Protein AF-A0A383D7J8-F1 (afdb_monomer_lite)

Organism: NCBI:txid408172

InterPro domains:
  IPR013783 Immunoglobulin-like fold [G3DSA:2.60.40.10] (113-206)

Radius of gyration: 22.45 Å; chains: 1; bounding box: 59×32×59 Å

Secondary structure (DSSP, 8-state):
-EES-EE----TT-SS---GGGGT----TTT-PPPPEES-EE--S-TTSHHHHHHHHSTT-B-S---EEEGGGTEEEEPTT-TTTT-S--SGGGB-TTSSBPPSSTT-S-SEEES-SEEEEEEE-SS-EEEEEEEEE-SSS-EEE-EEEESSSSEEE---S-EEE-TT-EEEEEEEE--SSSEEEEEEEEEE-SSS-TT-EEEEEEEE-SS-EEEEEE-S---SS--EEEEEEEE--

pLDDT: mean 85.45, std 14.88, range [41.91, 98.62]

Sequence (237 aa):
VIKNTIIWNNMAESPWNVPLESLEILYYPHEQDPPSISYSDIQINDTEGVAYEIIQQGVGNKNDNPLFNEPEIGDFTLQNGSPCINTGDPNPWYSDMDGSTSDMGVTGGLFITPNFISYDFGEIGDIESTADFTLSNSRLTPITIESVSFSGNTFSTATSFPIVINPLQTSVIRIGCIPENIGSTEGNMVLNSPDLPEGISVLLSVTGSDGNMLSGELSGTLYSATYRITGDINVDG

Foldseek 3Di:
DAFLAEADPPPPDDPPDCAVVVVVQDPDVPDDDRDAHELYAHADPPCVDPVVVNQVVHYLYHPDPQCFDCVVVPRRDGDPPGPQQLRGDLAQQWQAQVQGHFGRHDRTGLQKDKPAQEDEQEEAEQAKAKDKIKIFHQDQAKWWFADKDKDDDQKDWPDDDTDIHGHGGMDITMIIGGDPDAAKDKMWIATDTPRGHHRNIGIYMYGYDYDAEDTHEHDDDDDPDDYHYRYDYDYDD

Structure (mmCIF, N/CA/C/O backbone):
data_AF-A0A383D7J8-F1
#
_entry.id   AF-A0A383D7J8-F1
#
loop_
_atom_site.group_PDB
_atom_site.id
_atom_site.type_symbol
_atom_site.label_atom_id
_atom_site.label_alt_id
_atom_site.label_comp_id
_atom_site.label_asym_id
_atom_site.label_entity_id
_atom_site.label_seq_id
_atom_site.pdbx_PDB_ins_code
_atom_site.Cartn_x
_atom_site.Cartn_y
_atom_site.Cartn_z
_atom_site.occupancy
_atom_site.B_iso_or_equiv
_atom_site.auth_seq_id
_atom_site.auth_comp_id
_atom_site.auth_asym_id
_atom_site.auth_atom_id
_atom_site.pdbx_PDB_model_num
ATOM 1 N N . VAL A 1 1 ? -9.593 8.909 -1.695 1.00 79.12 1 VAL A N 1
ATOM 2 C CA . VAL A 1 1 ? -9.849 7.492 -1.350 1.00 79.12 1 VAL A CA 1
ATOM 3 C C . VAL A 1 1 ? -10.039 7.421 0.152 1.00 79.12 1 VAL A C 1
ATOM 5 O O . VAL A 1 1 ? -9.194 7.959 0.855 1.00 79.12 1 VAL A O 1
ATOM 8 N N . ILE A 1 2 ? -11.136 6.832 0.625 1.00 85.50 2 ILE A N 1
ATOM 9 C CA . ILE A 1 2 ? -11.361 6.518 2.045 1.00 85.50 2 ILE A CA 1
ATOM 10 C C . ILE A 1 2 ? -11.217 5.003 2.184 1.00 85.50 2 ILE A C 1
ATOM 12 O O . ILE A 1 2 ? -11.791 4.251 1.394 1.00 85.50 2 ILE A O 1
ATOM 16 N N . LYS A 1 3 ? -10.396 4.546 3.129 1.00 89.56 3 LYS A N 1
ATOM 17 C CA . LYS A 1 3 ? -10.093 3.123 3.286 1.00 89.56 3 LYS A CA 1
ATOM 18 C C . LYS A 1 3 ? -9.755 2.792 4.726 1.00 89.56 3 LYS A C 1
ATOM 20 O O . LYS A 1 3 ? -9.105 3.605 5.378 1.00 89.56 3 LYS A O 1
ATOM 25 N N . ASN A 1 4 ? -10.171 1.620 5.203 1.00 92.00 4 ASN A N 1
ATOM 26 C CA . ASN A 1 4 ? -9.892 1.156 6.565 1.00 92.00 4 ASN A CA 1
ATOM 27 C C . ASN A 1 4 ? -10.248 2.195 7.639 1.00 92.00 4 ASN A C 1
ATOM 29 O O . ASN A 1 4 ? -9.516 2.394 8.603 1.00 92.00 4 ASN A O 1
ATOM 33 N N . THR A 1 5 ? -11.335 2.936 7.425 1.00 90.94 5 THR A N 1
ATOM 34 C CA . THR A 1 5 ? -11.701 4.101 8.237 1.00 90.94 5 THR A CA 1
ATOM 35 C C . THR A 1 5 ? -13.002 3.828 8.978 1.00 90.94 5 THR A C 1
ATOM 37 O O . THR A 1 5 ? -13.921 3.251 8.405 1.00 90.94 5 THR A O 1
ATOM 40 N N . ILE A 1 6 ? -13.098 4.291 10.226 1.00 91.31 6 ILE A N 1
ATOM 41 C CA . ILE A 1 6 ? -14.365 4.362 10.957 1.00 91.31 6 ILE A CA 1
ATOM 42 C C . ILE A 1 6 ? -14.804 5.825 11.008 1.00 91.31 6 ILE A C 1
ATOM 44 O O . ILE A 1 6 ? -14.075 6.677 11.518 1.00 91.31 6 ILE A O 1
ATOM 48 N N . ILE A 1 7 ? -15.992 6.113 10.483 1.00 87.75 7 ILE A N 1
ATOM 49 C CA . ILE A 1 7 ? -16.643 7.420 10.573 1.00 87.75 7 ILE A CA 1
ATOM 50 C C . ILE A 1 7 ? -17.959 7.217 11.313 1.00 87.75 7 ILE A C 1
ATOM 52 O O . ILE A 1 7 ? -18.963 6.811 10.730 1.00 87.75 7 ILE A O 1
ATOM 56 N N . TRP A 1 8 ? -17.950 7.499 12.612 1.00 83.94 8 TRP A N 1
ATOM 57 C CA . TRP A 1 8 ? -19.087 7.233 13.484 1.00 83.94 8 TRP A CA 1
ATOM 58 C C . TRP A 1 8 ? -19.350 8.417 14.408 1.00 83.94 8 TRP A C 1
ATOM 60 O O . TRP A 1 8 ? -18.425 8.933 15.031 1.00 83.94 8 TRP A O 1
ATOM 70 N N . ASN A 1 9 ? -20.608 8.848 14.529 1.00 71.38 9 ASN A N 1
ATOM 71 C CA . ASN A 1 9 ? -20.962 9.970 15.403 1.00 71.38 9 ASN A CA 1
ATOM 72 C C . ASN A 1 9 ? -21.132 9.548 16.868 1.00 71.38 9 ASN A C 1
ATOM 74 O O . ASN A 1 9 ? -21.313 10.392 17.735 1.00 71.38 9 ASN A O 1
ATOM 78 N N . ASN A 1 10 ? -21.144 8.245 17.162 1.00 59.00 10 ASN A N 1
ATOM 79 C CA . ASN A 1 10 ? -21.327 7.693 18.510 1.00 59.00 10 ASN A CA 1
ATOM 80 C C . ASN A 1 10 ? -22.531 8.268 19.302 1.00 59.00 10 ASN A C 1
ATOM 82 O O . ASN A 1 10 ? -22.639 8.129 20.518 1.00 59.00 10 ASN A O 1
ATOM 86 N N . MET A 1 11 ? -23.474 8.914 18.619 1.00 55.47 11 MET A N 1
ATOM 87 C CA . MET A 1 11 ? -24.662 9.468 19.237 1.00 55.47 11 MET A CA 1
ATOM 88 C C . MET A 1 11 ? -25.783 8.463 19.039 1.00 55.47 11 MET A C 1
ATOM 90 O O . MET A 1 11 ? -26.364 8.381 17.960 1.00 55.47 11 MET A O 1
ATOM 94 N N . ALA A 1 12 ? -26.056 7.688 20.090 1.00 44.06 12 ALA A N 1
ATOM 95 C CA . ALA A 1 12 ? -27.090 6.658 20.085 1.00 44.06 12 ALA A CA 1
ATOM 96 C C . ALA A 1 12 ? -28.479 7.213 19.707 1.00 44.06 12 ALA A C 1
ATOM 98 O O . ALA A 1 12 ? -29.263 6.485 19.114 1.00 44.06 12 ALA A O 1
ATOM 99 N N . GLU A 1 13 ? -28.763 8.493 19.999 1.00 47.31 13 GLU A N 1
ATOM 100 C CA . GLU A 1 13 ? -30.050 9.155 19.715 1.00 47.31 13 GLU A CA 1
ATOM 101 C C . GLU A 1 13 ? -29.935 10.695 19.591 1.00 47.31 13 GLU A C 1
ATOM 103 O O . GLU A 1 13 ? -30.785 11.434 20.093 1.00 47.31 13 GLU A O 1
ATOM 108 N N . SER A 1 14 ? -28.879 11.244 18.977 1.00 41.94 14 SER A N 1
ATOM 109 C CA . SER A 1 14 ? -28.860 12.705 18.779 1.00 41.94 14 SER A CA 1
ATOM 110 C C . SER A 1 14 ? -29.766 13.110 17.612 1.00 41.94 14 SER A C 1
ATOM 112 O O . SER A 1 14 ? -29.546 12.639 16.498 1.00 41.94 14 SER A O 1
ATOM 114 N N . PRO A 1 15 ? -30.722 14.044 17.806 1.00 44.19 15 PRO A N 1
ATOM 115 C CA . PRO A 1 15 ? -31.476 14.643 16.700 1.00 44.19 15 PRO A CA 1
ATOM 116 C C . PRO A 1 15 ? -30.575 15.476 15.775 1.00 44.19 15 PRO A C 1
ATOM 118 O O . PRO A 1 15 ? -30.960 15.810 14.657 1.00 44.19 15 PRO A O 1
ATOM 121 N N . TRP A 1 16 ? -29.362 15.793 16.233 1.00 43.94 16 TRP A N 1
ATOM 122 C CA . TRP A 1 16 ? -28.276 16.309 15.420 1.00 43.94 16 TRP A CA 1
ATOM 123 C C . TRP A 1 16 ? -27.431 15.116 14.994 1.00 43.94 16 TRP A C 1
ATOM 125 O O . TRP A 1 16 ? -26.419 14.793 15.622 1.00 43.94 16 TRP A O 1
ATOM 135 N N . ASN A 1 17 ? -27.919 14.428 13.962 1.00 46.19 17 ASN A N 1
ATOM 136 C CA . ASN A 1 17 ? -27.153 13.482 13.157 1.00 46.19 17 ASN A CA 1
ATOM 137 C C . ASN A 1 17 ? -25.765 14.071 12.844 1.00 46.19 17 ASN A C 1
ATOM 139 O O . ASN A 1 17 ? -25.598 15.284 12.878 1.00 46.19 17 ASN A O 1
ATOM 143 N N . VAL A 1 18 ? -24.792 13.245 12.460 1.00 47.81 18 VAL A N 1
ATOM 144 C CA . VAL A 1 18 ? -23.828 13.701 11.448 1.00 47.81 18 VAL A CA 1
ATOM 145 C C . VAL A 1 18 ? -24.669 13.667 10.182 1.00 47.81 18 VAL A C 1
ATOM 147 O O . VAL A 1 18 ? -24.925 12.574 9.670 1.00 47.81 18 VAL A O 1
ATOM 150 N N . PRO A 1 19 ? -25.264 14.787 9.722 1.00 46.88 19 PRO A N 1
ATOM 151 C CA . PRO A 1 19 ? -25.871 14.765 8.410 1.00 46.88 19 PRO A CA 1
ATOM 152 C C . PRO A 1 19 ? -24.703 14.486 7.466 1.00 46.88 19 PRO A C 1
ATOM 154 O O . PRO A 1 19 ? -23.579 14.919 7.722 1.00 46.88 19 PRO A O 1
ATOM 157 N N . LEU A 1 20 ? -24.924 13.774 6.375 1.00 43.22 20 LEU A N 1
ATOM 158 C CA . LEU A 1 20 ? -23.866 13.554 5.389 1.00 43.22 20 LEU A CA 1
ATOM 159 C C . LEU A 1 20 ? -23.244 14.882 4.885 1.00 43.22 20 LEU A C 1
ATOM 161 O O . LEU A 1 20 ? -22.081 14.926 4.495 1.00 43.22 20 LEU A O 1
ATOM 165 N N . GLU A 1 21 ? -23.990 15.985 5.024 1.00 41.91 21 GLU A N 1
ATOM 166 C CA . GLU A 1 21 ? -23.559 17.381 4.863 1.00 41.91 21 GLU A CA 1
ATOM 167 C C . GLU A 1 21 ? -22.406 17.798 5.803 1.00 41.91 21 GLU A C 1
ATOM 169 O O . GLU A 1 21 ? -21.582 18.619 5.424 1.00 41.91 21 GLU A O 1
ATOM 174 N N . SER A 1 22 ? -22.301 17.221 7.005 1.00 43.88 22 SER A N 1
ATOM 175 C CA . SER A 1 22 ? -21.208 17.469 7.967 1.00 43.88 22 SER A CA 1
ATOM 176 C C . SER A 1 22 ? -19.932 16.670 7.691 1.00 43.88 22 SER A C 1
ATOM 178 O O . SER A 1 22 ? -18.876 17.027 8.206 1.00 43.88 22 SER A O 1
ATOM 180 N N . LEU A 1 23 ? -20.011 15.631 6.853 1.00 48.59 23 LEU A N 1
ATOM 181 C CA . LEU A 1 23 ? -18.834 15.000 6.248 1.00 48.59 23 LEU A CA 1
ATOM 182 C C . LEU A 1 23 ? -18.411 15.704 4.951 1.00 48.59 23 LEU A C 1
ATOM 184 O O . LEU A 1 23 ? -17.433 15.287 4.339 1.00 48.59 23 LEU A O 1
ATOM 188 N N . GLU A 1 24 ? -19.161 16.726 4.512 1.00 48.41 24 GLU A N 1
ATOM 189 C CA . GLU A 1 24 ? -19.003 17.405 3.219 1.00 48.41 24 GLU A CA 1
ATOM 190 C C . GLU A 1 24 ? -18.871 16.439 2.023 1.00 48.41 24 GLU A C 1
ATOM 192 O O . GLU A 1 24 ? -18.364 16.820 0.967 1.00 48.41 24 GLU A O 1
ATOM 197 N N . ILE A 1 25 ? -19.369 15.196 2.130 1.00 51.28 25 ILE A N 1
ATOM 198 C CA . ILE A 1 25 ? -19.448 14.270 0.990 1.00 51.28 25 ILE A CA 1
ATOM 199 C C . ILE A 1 25 ? -20.663 14.687 0.155 1.00 51.28 25 ILE A C 1
ATOM 201 O O . ILE A 1 25 ? -21.709 14.043 0.117 1.00 51.28 25 ILE A O 1
ATOM 205 N N . LEU A 1 26 ? -20.532 15.846 -0.481 1.00 50.22 26 LEU A N 1
ATOM 206 C CA . LEU A 1 26 ? -21.474 16.381 -1.442 1.00 50.22 26 LEU A CA 1
ATOM 207 C C . LEU A 1 26 ? -21.176 15.724 -2.788 1.00 50.22 26 LEU A C 1
ATOM 209 O O . LEU A 1 26 ? -20.319 16.181 -3.544 1.00 50.22 26 LEU A O 1
ATOM 213 N N . TYR A 1 27 ? -21.878 14.633 -3.091 1.00 50.78 27 TYR A N 1
ATOM 214 C CA . TYR A 1 27 ? -21.869 14.100 -4.447 1.00 50.78 27 TYR A CA 1
ATOM 215 C C . TYR A 1 27 ? -22.732 15.000 -5.336 1.00 50.78 27 TYR A C 1
ATOM 217 O O . TYR A 1 27 ? -23.962 14.935 -5.311 1.00 50.78 27 TYR A O 1
ATOM 225 N N . TYR A 1 28 ? -22.082 15.868 -6.111 1.00 55.19 28 TYR A N 1
ATOM 226 C CA . TYR A 1 28 ? -22.731 16.590 -7.197 1.00 55.19 28 TYR A CA 1
ATOM 227 C C . TYR A 1 28 ? -22.650 15.719 -8.458 1.00 55.19 28 TYR A C 1
ATOM 229 O O . TYR A 1 28 ? -21.558 15.557 -8.996 1.00 55.19 28 TYR A O 1
ATOM 237 N N . PRO A 1 29 ? -23.772 15.188 -8.979 1.00 52.31 29 PRO A N 1
ATOM 238 C CA . PRO A 1 29 ? -23.784 14.256 -10.115 1.00 52.31 29 PRO A CA 1
ATOM 239 C C . PRO A 1 29 ? -23.345 14.879 -11.456 1.00 52.31 29 PRO A C 1
ATOM 241 O O . PRO A 1 29 ? -23.468 14.252 -12.506 1.00 52.31 29 PRO A O 1
ATOM 244 N N . HIS A 1 30 ? -22.840 16.116 -11.451 1.00 51.78 30 HIS A N 1
ATOM 245 C CA . HIS A 1 30 ? -22.264 16.754 -12.625 1.00 51.78 30 HIS A CA 1
ATOM 246 C C . HIS A 1 30 ? -20.764 16.408 -12.711 1.00 51.78 30 HIS A C 1
ATOM 248 O O . HIS A 1 30 ? -19.918 17.085 -12.139 1.00 51.78 30 HIS A O 1
ATOM 254 N N . GLU A 1 31 ? -20.466 15.337 -13.451 1.00 53.22 31 GLU A N 1
ATOM 255 C CA . GLU A 1 31 ? -19.153 14.994 -14.039 1.00 53.22 31 GLU A CA 1
ATOM 256 C C . GLU A 1 31 ? -17.997 14.558 -13.113 1.00 53.22 31 GLU A C 1
ATOM 258 O O . GLU A 1 31 ? -16.878 14.409 -13.603 1.00 53.22 31 GLU A O 1
ATOM 263 N N . GLN A 1 32 ? -18.218 14.280 -11.823 1.00 60.44 32 GLN A N 1
ATOM 264 C CA . GLN A 1 32 ? -17.189 13.643 -10.984 1.00 60.44 32 GLN A CA 1
ATOM 265 C C . GLN A 1 32 ? -17.536 12.195 -10.637 1.00 60.44 32 GLN A C 1
ATOM 267 O O . GLN A 1 32 ? -18.663 11.892 -10.235 1.00 60.44 32 GLN A O 1
ATOM 272 N N . ASP A 1 33 ? -16.548 11.307 -10.774 1.00 68.12 33 ASP A N 1
ATOM 273 C CA . ASP A 1 33 ? -16.621 9.964 -10.206 1.00 68.12 33 ASP A CA 1
ATOM 274 C C . ASP A 1 33 ? -16.766 10.078 -8.679 1.00 68.12 33 ASP A C 1
ATOM 276 O O . ASP A 1 33 ? -16.092 10.909 -8.055 1.00 68.12 33 ASP A O 1
ATOM 280 N N . PRO A 1 34 ? -17.649 9.283 -8.051 1.00 67.56 34 PRO A N 1
ATOM 281 C CA . PRO A 1 34 ? -17.790 9.296 -6.603 1.00 67.56 34 PRO A CA 1
ATOM 282 C C . PRO A 1 34 ? -16.459 8.928 -5.924 1.00 67.56 34 PRO A C 1
ATOM 284 O O . PRO A 1 34 ? -15.634 8.213 -6.503 1.00 67.56 34 PRO A O 1
ATOM 287 N N . PRO A 1 35 ? -16.221 9.381 -4.678 1.00 73.06 35 PRO A N 1
ATOM 288 C CA . PRO A 1 35 ? -15.031 8.973 -3.946 1.00 73.06 35 PRO A CA 1
ATOM 289 C C . PRO A 1 35 ? -14.994 7.446 -3.807 1.00 73.06 35 PRO A C 1
ATOM 291 O O . PRO A 1 35 ? -15.976 6.827 -3.407 1.00 73.06 35 PRO A O 1
ATOM 294 N N . SER A 1 36 ? -13.839 6.834 -4.085 1.00 83.50 36 SER A N 1
ATOM 295 C CA . SER A 1 36 ? -13.626 5.415 -3.780 1.00 83.50 36 SER A CA 1
ATOM 296 C C . SER A 1 36 ? -13.558 5.223 -2.265 1.00 83.50 36 SER A C 1
ATOM 298 O O . SER A 1 36 ? -12.637 5.741 -1.619 1.00 83.50 36 SER A O 1
ATOM 300 N N . ILE A 1 37 ? -14.516 4.468 -1.726 1.00 87.50 37 ILE A N 1
ATOM 301 C CA . ILE A 1 37 ? -14.626 4.090 -0.315 1.00 87.50 37 ILE A CA 1
ATOM 302 C C . ILE A 1 37 ? -14.606 2.563 -0.243 1.00 87.50 37 ILE A C 1
ATOM 304 O O . ILE A 1 37 ? -15.395 1.912 -0.922 1.00 87.50 37 ILE A O 1
ATOM 308 N N . SER A 1 38 ? -13.727 1.974 0.559 1.00 92.50 38 SER A N 1
ATOM 309 C CA . SER A 1 38 ? -13.648 0.512 0.715 1.00 92.50 38 SER A CA 1
ATOM 310 C C . SER A 1 38 ? -13.203 0.132 2.117 1.00 92.50 38 SER A C 1
ATOM 312 O O . SER A 1 38 ? -12.423 0.868 2.722 1.00 92.50 38 SER A O 1
ATOM 314 N N . TYR A 1 39 ? -13.635 -1.026 2.607 1.00 94.38 39 TYR A N 1
ATOM 315 C CA . TYR A 1 39 ? -13.269 -1.556 3.918 1.00 94.38 39 TYR A CA 1
ATOM 316 C C . TYR A 1 39 ? -13.392 -0.501 5.022 1.00 94.38 39 TYR A C 1
ATOM 318 O O . TYR A 1 39 ? -12.470 -0.308 5.800 1.00 94.38 39 TYR A O 1
ATOM 326 N N . SER A 1 40 ? -14.480 0.264 5.025 1.00 92.44 40 SER A N 1
ATOM 327 C CA . SER A 1 40 ? -14.715 1.343 5.984 1.00 92.44 40 SER A CA 1
ATOM 328 C C . SER A 1 40 ? -16.085 1.185 6.630 1.00 92.44 40 SER A C 1
ATOM 330 O O . SER A 1 40 ? -17.029 0.745 5.977 1.00 92.44 40 SER A O 1
ATOM 332 N N . ASP A 1 41 ? -16.200 1.562 7.896 1.00 91.25 41 ASP A N 1
ATOM 333 C CA . ASP A 1 41 ? -17.460 1.550 8.631 1.00 91.25 41 ASP A CA 1
ATOM 334 C C . ASP A 1 41 ? -17.941 2.985 8.822 1.00 91.25 41 ASP A C 1
ATOM 336 O O . ASP A 1 41 ? -17.300 3.795 9.497 1.00 91.25 41 ASP A O 1
ATOM 340 N N . ILE A 1 42 ? -19.019 3.338 8.128 1.00 87.31 42 ILE A N 1
ATOM 341 C CA . ILE A 1 42 ? -19.491 4.716 8.028 1.00 87.31 42 ILE A CA 1
ATOM 342 C C . ILE A 1 42 ? -20.952 4.758 8.443 1.00 87.31 42 ILE A C 1
ATOM 344 O O 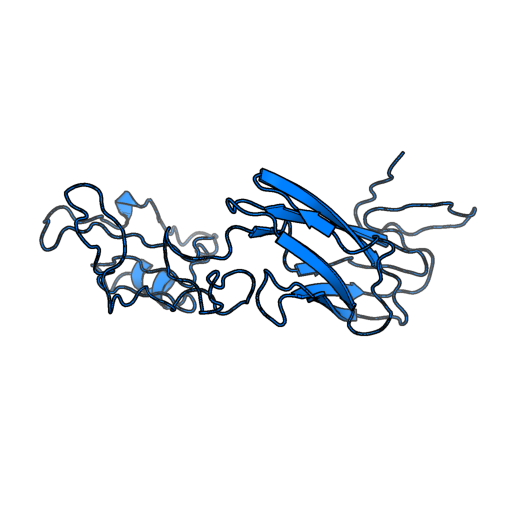. ILE A 1 42 ? -21.805 4.133 7.812 1.00 87.31 42 ILE A O 1
ATOM 348 N N . GLN A 1 43 ? -21.240 5.552 9.476 1.00 83.06 43 GLN A N 1
ATOM 349 C CA . GLN A 1 43 ? -22.598 5.749 9.957 1.00 83.06 43 GLN A CA 1
ATOM 350 C C . GLN A 1 43 ? -23.441 6.477 8.911 1.00 83.06 43 GLN A C 1
ATOM 352 O O . GLN A 1 43 ? -23.161 7.627 8.563 1.00 83.06 43 GLN A O 1
ATOM 357 N N . ILE A 1 44 ? -24.521 5.840 8.461 1.00 75.94 44 ILE A N 1
ATOM 358 C CA . ILE A 1 44 ? -25.496 6.444 7.548 1.00 75.94 44 ILE A CA 1
ATOM 359 C C . ILE A 1 44 ? -26.904 6.176 8.068 1.00 75.94 44 ILE A C 1
ATOM 361 O O . ILE A 1 44 ? -27.340 5.031 8.162 1.00 75.94 44 ILE A O 1
ATOM 365 N N . ASN A 1 45 ? -27.631 7.249 8.373 1.00 71.19 45 ASN A N 1
ATOM 366 C CA . ASN A 1 45 ? -29.002 7.153 8.880 1.00 71.19 45 ASN A CA 1
ATOM 367 C C . ASN A 1 45 ? -30.050 7.165 7.755 1.00 71.19 45 ASN A C 1
ATOM 369 O O . ASN A 1 45 ? -31.129 6.606 7.924 1.00 71.19 45 ASN A O 1
ATOM 373 N N . ASP A 1 46 ? -29.740 7.793 6.616 1.00 73.44 46 ASP A N 1
ATOM 374 C CA . ASP A 1 46 ? -30.595 7.778 5.426 1.00 73.44 46 ASP A CA 1
ATOM 375 C C . ASP A 1 46 ? -30.202 6.619 4.503 1.00 73.44 46 ASP A C 1
ATOM 377 O O . ASP A 1 46 ? -29.359 6.757 3.617 1.00 73.44 46 ASP A O 1
ATOM 381 N N . THR A 1 47 ? -30.804 5.457 4.742 1.00 71.06 47 THR A N 1
ATOM 382 C CA . THR A 1 47 ? -30.569 4.232 3.965 1.00 71.06 47 THR A CA 1
ATOM 383 C C . THR A 1 47 ? -31.244 4.229 2.591 1.00 71.06 47 THR A C 1
ATOM 385 O O . THR A 1 47 ? -31.062 3.280 1.834 1.00 71.06 47 THR A O 1
ATOM 388 N N . GLU A 1 48 ? -32.043 5.249 2.268 1.00 71.88 48 GLU A N 1
ATOM 389 C CA . GLU A 1 48 ? -32.696 5.403 0.958 1.00 71.88 48 GLU A CA 1
ATOM 390 C C . GLU A 1 48 ? -32.015 6.485 0.097 1.00 71.88 48 GLU A C 1
ATOM 392 O O . GLU A 1 48 ? -32.403 6.712 -1.050 1.00 71.88 48 GLU A O 1
ATOM 397 N N . GLY A 1 49 ? -30.985 7.148 0.635 1.00 69.94 49 GLY A N 1
ATOM 398 C CA . GLY A 1 49 ? -30.243 8.210 -0.032 1.00 69.94 49 GLY A CA 1
ATOM 399 C C . GLY A 1 49 ? -29.098 7.712 -0.922 1.00 69.94 49 GLY A C 1
ATOM 400 O O . GLY A 1 49 ? -28.481 6.675 -0.686 1.00 69.94 49 GLY A O 1
ATOM 401 N N . VAL A 1 50 ? -28.727 8.536 -1.907 1.00 69.44 50 VAL A N 1
ATOM 402 C CA . VAL A 1 50 ? -27.628 8.277 -2.867 1.00 69.44 50 VAL A CA 1
ATOM 403 C C . VAL A 1 50 ? -26.293 7.979 -2.169 1.00 69.44 50 VAL A C 1
ATOM 405 O O . VAL A 1 50 ? -25.480 7.197 -2.650 1.00 69.44 50 VAL A O 1
ATOM 408 N N . ALA A 1 51 ? -26.057 8.578 -1.005 1.00 66.25 51 ALA A N 1
ATOM 409 C CA . ALA A 1 51 ? -24.841 8.358 -0.233 1.00 66.25 51 ALA A CA 1
ATOM 410 C C . ALA A 1 51 ? -24.724 6.942 0.345 1.00 66.25 51 ALA A C 1
ATOM 412 O O . ALA A 1 51 ? -23.629 6.377 0.363 1.00 66.25 51 ALA A O 1
ATOM 413 N N . TYR A 1 52 ? -25.846 6.365 0.784 1.00 70.06 52 TYR A N 1
ATOM 414 C CA . TYR A 1 52 ? -25.896 4.974 1.219 1.00 70.06 52 TYR A CA 1
ATOM 415 C C . TYR A 1 52 ? -25.552 4.045 0.059 1.00 70.06 52 TYR A C 1
ATOM 417 O O . TYR A 1 52 ? -24.746 3.135 0.225 1.00 70.06 52 TYR A O 1
ATOM 425 N N . GLU A 1 53 ? -26.076 4.325 -1.136 1.00 72.56 53 GLU A N 1
ATOM 426 C CA . GLU A 1 53 ? -25.747 3.553 -2.334 1.00 72.56 53 GLU A CA 1
ATOM 427 C C . GLU A 1 53 ? -24.257 3.638 -2.691 1.00 72.56 53 GLU A C 1
ATOM 429 O O . GLU A 1 53 ? -23.652 2.609 -2.976 1.00 72.56 53 GLU A O 1
ATOM 434 N N . ILE A 1 54 ? -23.642 4.825 -2.637 1.00 71.62 54 ILE A N 1
ATOM 435 C CA . ILE A 1 54 ? -22.207 5.000 -2.930 1.00 71.62 54 ILE A CA 1
ATOM 436 C C . ILE A 1 54 ? -21.342 4.198 -1.949 1.00 71.62 54 ILE A C 1
ATOM 438 O O . ILE A 1 54 ? -20.411 3.507 -2.362 1.00 71.62 54 ILE A O 1
ATOM 442 N N . ILE A 1 55 ? -21.647 4.267 -0.651 1.00 73.75 55 ILE A N 1
ATOM 443 C CA . ILE A 1 55 ? -20.861 3.575 0.375 1.00 73.75 55 ILE A CA 1
ATOM 444 C C . ILE A 1 55 ? -21.089 2.063 0.297 1.00 73.75 55 ILE A C 1
ATOM 446 O O . ILE A 1 55 ? -20.119 1.311 0.313 1.00 73.75 55 ILE A O 1
ATOM 450 N N . GLN A 1 56 ? -22.324 1.600 0.114 1.00 73.94 56 GLN A N 1
ATOM 451 C CA . GLN A 1 56 ? -22.619 0.166 0.010 1.00 73.94 56 GLN A CA 1
ATOM 452 C C . GLN A 1 56 ? -22.124 -0.478 -1.288 1.00 73.94 56 GLN A C 1
ATOM 454 O O . GLN A 1 56 ? -21.897 -1.686 -1.325 1.00 73.94 56 GLN A O 1
ATOM 459 N N . GLN A 1 57 ? -21.932 0.298 -2.356 1.00 77.12 57 GLN A N 1
ATOM 460 C CA . GLN A 1 57 ? -21.279 -0.196 -3.571 1.00 77.12 57 GLN A CA 1
ATOM 461 C C . GLN A 1 57 ? -19.775 -0.432 -3.377 1.00 77.12 57 GLN A C 1
ATOM 463 O O . GLN A 1 57 ? -19.170 -1.204 -4.124 1.00 77.12 57 GLN A O 1
ATOM 468 N N . GLY A 1 58 ? -19.162 0.208 -2.379 1.00 83.88 58 GLY A N 1
ATOM 469 C CA . GLY A 1 58 ? -17.762 0.003 -2.043 1.00 83.88 58 GLY A CA 1
ATOM 470 C C . GLY A 1 58 ? -17.507 -1.346 -1.367 1.00 83.88 58 GLY A C 1
ATOM 471 O O . GLY A 1 58 ? -18.231 -1.771 -0.468 1.00 83.88 58 GLY A O 1
ATOM 472 N N . VAL A 1 59 ? -16.443 -2.033 -1.786 1.00 91.12 59 VAL A N 1
ATOM 473 C CA . VAL A 1 59 ? -16.096 -3.366 -1.271 1.00 91.12 59 VAL A CA 1
ATOM 474 C C . VAL A 1 59 ? -15.805 -3.311 0.228 1.00 91.12 59 VAL A C 1
ATOM 476 O O . VAL A 1 59 ? -14.999 -2.500 0.673 1.00 91.12 59 VAL A O 1
ATOM 479 N N . GLY A 1 60 ? -16.428 -4.206 0.998 1.00 92.31 60 GLY A N 1
ATOM 480 C CA . GLY A 1 60 ? -16.125 -4.417 2.418 1.00 92.31 60 GLY A CA 1
ATOM 481 C C . GLY A 1 60 ? -16.628 -3.330 3.372 1.00 92.31 60 GLY A C 1
ATOM 482 O O . GLY A 1 60 ? -16.354 -3.431 4.571 1.00 92.31 60 GLY A O 1
ATOM 483 N N . ASN A 1 61 ? -17.350 -2.322 2.870 1.00 91.81 61 ASN A N 1
ATOM 484 C CA . ASN A 1 61 ? -17.913 -1.261 3.699 1.00 91.81 61 ASN A CA 1
ATOM 485 C C . ASN A 1 61 ? -19.041 -1.765 4.605 1.00 91.81 61 ASN A C 1
ATOM 487 O O . ASN A 1 61 ? -19.698 -2.766 4.311 1.00 91.81 61 ASN A O 1
ATOM 491 N N . LYS A 1 62 ? -19.227 -1.068 5.726 1.00 90.06 62 LYS A N 1
ATOM 492 C CA . LYS A 1 62 ? -20.220 -1.368 6.759 1.00 90.06 62 LYS A CA 1
ATOM 493 C C . LYS A 1 62 ? -20.913 -0.089 7.221 1.00 90.06 62 LYS A C 1
ATOM 495 O O . LYS A 1 62 ? -20.456 1.022 6.950 1.00 90.06 62 LYS A O 1
ATOM 500 N N . ASN A 1 63 ? -22.050 -0.290 7.871 1.00 87.31 63 ASN A N 1
ATOM 501 C CA . ASN A 1 63 ? -22.803 0.729 8.592 1.00 87.31 63 ASN A CA 1
ATOM 502 C C . ASN A 1 63 ? -23.333 0.075 9.875 1.00 87.31 63 ASN A C 1
ATOM 504 O O . ASN A 1 63 ? -24.542 -0.050 10.073 1.00 87.31 63 ASN A O 1
ATOM 508 N N . ASP A 1 64 ? -22.411 -0.441 10.683 1.00 89.12 64 ASP A N 1
ATOM 509 C CA . ASP A 1 64 ? -22.708 -1.170 11.914 1.00 89.12 64 ASP A CA 1
ATOM 510 C C . ASP A 1 64 ? -22.090 -0.425 13.095 1.00 89.12 64 ASP A C 1
ATOM 512 O O . ASP A 1 64 ? -21.095 0.259 12.946 1.00 89.12 64 ASP A O 1
ATOM 516 N N . ASN A 1 65 ? -22.657 -0.528 14.298 1.00 89.44 65 ASN A N 1
ATOM 517 C CA . ASN A 1 65 ? -22.050 0.143 15.449 1.00 89.44 65 ASN A CA 1
ATOM 518 C C . ASN A 1 65 ? -20.628 -0.413 15.704 1.00 89.44 65 ASN A C 1
ATOM 520 O O . ASN A 1 65 ? -20.529 -1.604 16.009 1.00 89.44 65 ASN A O 1
ATOM 524 N N . PRO A 1 66 ? -19.559 0.415 15.686 1.00 92.31 66 PRO A N 1
ATOM 525 C CA . PRO A 1 66 ? -18.187 -0.041 15.897 1.00 92.31 66 PRO A CA 1
ATOM 526 C C . PRO A 1 66 ? -17.932 -0.643 17.279 1.00 92.31 66 PRO A C 1
ATOM 528 O O . PRO A 1 66 ? -16.907 -1.288 17.473 1.00 92.31 66 PRO A O 1
ATOM 531 N N . LEU A 1 67 ? -18.827 -0.432 18.250 1.00 93.62 67 LEU A N 1
ATOM 532 C CA . LEU A 1 67 ? -18.666 -0.869 19.640 1.00 93.62 67 LEU A CA 1
ATOM 533 C C . LEU A 1 67 ? -17.363 -0.333 20.267 1.00 93.62 67 LEU A C 1
ATOM 535 O O . LEU A 1 67 ? -16.498 -1.106 20.667 1.00 93.62 67 LEU A O 1
ATOM 539 N N . PHE A 1 68 ? -17.205 0.991 20.355 1.00 92.19 68 PHE A N 1
ATOM 540 C CA . PHE A 1 68 ? -16.089 1.607 21.093 1.00 92.19 68 PHE A CA 1
ATOM 541 C C . PHE A 1 68 ? -16.223 1.409 22.612 1.00 92.19 68 PHE A C 1
ATOM 543 O O . PHE A 1 68 ? -17.344 1.367 23.115 1.00 92.19 68 PHE A O 1
ATOM 550 N N . ASN A 1 69 ? -15.110 1.303 23.348 1.00 90.06 69 ASN A N 1
ATOM 551 C CA . ASN A 1 69 ? -15.111 1.086 24.806 1.00 90.06 69 ASN A CA 1
ATOM 552 C C . ASN A 1 69 ? -15.749 2.242 25.601 1.00 90.06 69 ASN A C 1
ATOM 554 O O . ASN A 1 69 ? -16.818 2.049 26.176 1.00 90.06 69 ASN A O 1
ATOM 558 N N . GLU A 1 70 ? -15.118 3.421 25.628 1.00 88.25 70 GLU A N 1
ATOM 559 C CA . GLU A 1 70 ? -15.599 4.614 26.358 1.00 88.25 70 GLU A CA 1
ATOM 560 C C . GLU A 1 70 ? -15.406 5.894 25.506 1.00 88.25 70 GLU A C 1
ATOM 562 O O . GLU A 1 70 ? -14.634 6.805 25.841 1.00 88.25 70 GLU A O 1
ATOM 567 N N . PRO A 1 71 ? -16.074 5.979 24.343 1.00 86.69 71 PRO A N 1
ATOM 568 C CA . PRO A 1 71 ? -15.898 7.069 23.377 1.00 86.69 71 PRO A CA 1
ATOM 569 C C . PRO A 1 71 ? -16.250 8.462 23.931 1.00 86.69 71 PRO A C 1
ATOM 571 O O . PRO A 1 71 ? -15.694 9.465 23.487 1.00 86.69 71 PRO A O 1
ATOM 574 N N . GLU A 1 72 ? -17.133 8.557 24.927 1.00 83.56 72 GLU A N 1
ATOM 575 C CA . GLU A 1 72 ? -17.509 9.805 25.601 1.00 83.56 72 GLU A CA 1
ATOM 576 C C . GLU A 1 72 ? -16.374 10.440 26.415 1.00 83.56 72 GLU A C 1
ATOM 578 O O . GLU A 1 72 ? -16.397 11.650 26.657 1.00 83.56 72 GLU A O 1
ATOM 583 N N . ILE A 1 73 ? -15.371 9.650 26.805 1.00 84.69 73 ILE A N 1
ATOM 584 C CA . ILE A 1 73 ? -14.138 10.145 27.430 1.00 84.69 73 ILE A CA 1
ATOM 585 C C . ILE A 1 73 ? -12.924 10.052 26.492 1.00 84.69 73 ILE A C 1
ATOM 587 O O . ILE A 1 73 ? -11.803 10.345 26.910 1.00 84.69 73 ILE A O 1
ATOM 591 N N . GLY A 1 74 ? -13.145 9.700 25.221 1.00 84.62 74 GLY A N 1
ATOM 592 C CA . GLY A 1 74 ? -12.123 9.642 24.178 1.00 84.62 74 GLY A CA 1
ATOM 593 C C . GLY A 1 74 ? -11.436 8.286 24.001 1.00 84.62 74 GLY A C 1
ATOM 594 O O . GLY A 1 74 ? -10.440 8.224 23.279 1.00 84.62 74 GLY A O 1
ATOM 595 N N . ASP A 1 75 ? -11.936 7.211 24.620 1.00 88.88 75 ASP A N 1
ATOM 596 C CA . ASP A 1 75 ? -11.456 5.854 24.347 1.00 88.88 75 ASP A CA 1
ATOM 597 C C . ASP A 1 75 ? -12.196 5.250 23.144 1.00 88.88 75 ASP A C 1
ATOM 599 O O . ASP A 1 75 ? -13.280 4.675 23.260 1.00 88.88 75 ASP A O 1
ATOM 603 N N . PHE A 1 76 ? -11.578 5.391 21.971 1.00 90.00 76 PHE A N 1
ATOM 604 C CA . PHE A 1 76 ? -12.061 4.846 20.699 1.00 90.00 76 PHE A CA 1
ATOM 605 C C . PHE A 1 76 ? -11.446 3.480 20.359 1.00 90.00 76 PHE A C 1
ATOM 607 O O . PHE A 1 76 ? -11.392 3.097 19.190 1.00 90.00 76 PHE A O 1
ATOM 614 N N . THR A 1 77 ? -10.947 2.738 21.351 1.00 91.94 77 THR A N 1
ATOM 615 C CA . THR A 1 77 ? -10.556 1.339 21.134 1.00 91.94 77 THR A CA 1
ATO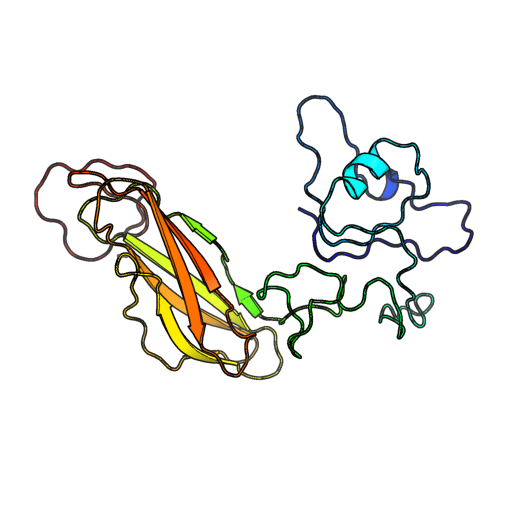M 616 C C . THR A 1 77 ? -11.793 0.454 20.950 1.00 91.94 77 THR A C 1
ATOM 618 O O . THR A 1 77 ? -12.863 0.732 21.498 1.00 91.94 77 THR A O 1
ATOM 621 N N . LEU A 1 78 ? -11.661 -0.604 20.146 1.00 93.62 78 LEU A N 1
ATOM 622 C CA . LEU A 1 78 ? -12.763 -1.513 19.821 1.00 93.62 78 LEU A CA 1
ATOM 623 C C . LEU A 1 78 ? -13.019 -2.510 20.963 1.00 93.62 78 LEU A C 1
ATOM 625 O O . LEU A 1 78 ? -12.090 -3.102 21.518 1.00 93.62 78 LEU A O 1
ATOM 629 N N . GLN A 1 79 ? -14.291 -2.731 21.295 1.00 94.31 79 GLN A N 1
ATOM 630 C CA . GLN A 1 79 ? -14.721 -3.805 22.190 1.00 94.31 79 GLN A CA 1
ATOM 631 C C . GLN A 1 79 ? -14.570 -5.173 21.515 1.00 94.31 79 GLN A C 1
ATOM 633 O O . GLN A 1 79 ? -14.709 -5.318 20.298 1.00 94.31 79 GLN A O 1
ATOM 638 N N . ASN A 1 80 ? -14.388 -6.218 22.326 1.00 93.69 80 ASN A N 1
ATOM 639 C CA . ASN A 1 80 ? -14.431 -7.592 21.833 1.00 93.69 80 ASN A CA 1
ATOM 640 C C . ASN A 1 80 ? -15.789 -7.894 21.171 1.00 93.69 80 ASN A C 1
ATOM 642 O O . ASN A 1 80 ? -16.836 -7.729 21.796 1.00 93.69 80 ASN A O 1
ATOM 646 N N . GLY A 1 81 ? -15.762 -8.382 19.930 1.00 93.50 81 GLY A N 1
ATOM 647 C CA . GLY A 1 81 ? -16.964 -8.635 19.129 1.00 93.50 81 GLY A CA 1
ATOM 648 C C . GLY A 1 81 ? -17.433 -7.449 18.282 1.00 93.50 81 GLY A C 1
ATOM 649 O O . GLY A 1 81 ? -18.489 -7.547 17.661 1.00 93.50 81 GLY A O 1
ATOM 650 N N . SER A 1 82 ? -16.664 -6.357 18.234 1.00 95.81 82 SER A N 1
ATOM 651 C CA . SER A 1 82 ? -16.874 -5.275 17.271 1.00 95.81 82 SER A CA 1
ATOM 652 C C . SER A 1 82 ? -16.944 -5.804 15.826 1.00 95.81 82 SER A C 1
ATOM 654 O O . SER A 1 82 ? -16.120 -6.643 15.449 1.00 95.81 82 SER A O 1
ATOM 656 N N . PRO A 1 83 ? -17.872 -5.297 14.988 1.00 95.31 83 PRO A N 1
ATOM 657 C CA . PRO A 1 83 ? -17.929 -5.633 13.561 1.00 95.31 83 PRO A CA 1
ATOM 658 C C . PRO A 1 83 ? -16.714 -5.107 12.773 1.00 95.31 83 PRO A C 1
ATOM 660 O O . PRO A 1 83 ? -16.465 -5.544 11.646 1.00 95.31 83 PRO A O 1
ATOM 663 N N . CYS A 1 84 ? -15.951 -4.188 13.367 1.00 95.44 84 CYS A N 1
ATOM 664 C CA . CYS A 1 84 ? -14.757 -3.583 12.787 1.00 95.44 84 CYS A CA 1
ATOM 665 C C . CYS A 1 84 ? -13.483 -4.389 13.046 1.00 95.44 84 CYS A C 1
ATOM 667 O O . CYS A 1 84 ? -12.457 -4.068 12.453 1.00 95.44 84 CYS A O 1
ATOM 669 N N . ILE A 1 85 ? -13.540 -5.426 13.890 1.00 95.56 85 ILE A N 1
ATOM 670 C CA . ILE A 1 85 ? -12.384 -6.279 14.174 1.00 95.56 85 ILE A CA 1
ATOM 671 C C . ILE A 1 85 ? -12.166 -7.277 13.037 1.00 95.56 85 ILE A C 1
ATOM 673 O O . ILE A 1 85 ? -13.087 -8.012 12.680 1.00 95.56 85 ILE A O 1
ATOM 677 N N . ASN A 1 86 ? -10.944 -7.359 12.512 1.00 95.06 86 ASN A N 1
ATOM 678 C CA . ASN A 1 86 ? -10.549 -8.280 11.445 1.00 95.06 86 ASN A CA 1
ATOM 679 C C . ASN A 1 86 ? -11.411 -8.214 10.171 1.00 95.06 86 ASN A C 1
ATOM 681 O O . ASN A 1 86 ? -11.659 -9.237 9.525 1.00 95.06 86 ASN A O 1
ATOM 685 N N . THR A 1 87 ? -11.916 -7.032 9.806 1.00 94.94 87 THR A N 1
ATOM 686 C CA . THR A 1 87 ? -12.771 -6.870 8.614 1.00 94.94 87 THR A CA 1
ATOM 687 C C . THR A 1 87 ? -12.316 -5.789 7.632 1.00 94.94 87 THR A C 1
ATOM 689 O O . THR A 1 87 ? -13.082 -5.427 6.730 1.00 94.94 87 THR A O 1
ATOM 692 N N . GLY A 1 88 ? -11.085 -5.299 7.789 1.00 93.88 88 GLY A N 1
ATOM 693 C CA . GLY A 1 88 ? -10.398 -4.395 6.873 1.00 93.88 88 GLY A CA 1
ATOM 694 C C . GLY A 1 88 ? -10.034 -5.033 5.527 1.00 93.88 88 GLY A C 1
ATOM 695 O O . GLY A 1 88 ? -10.564 -6.073 5.132 1.00 93.88 88 GLY A O 1
ATOM 696 N N . ASP A 1 89 ? -9.131 -4.385 4.790 1.00 93.19 89 ASP A N 1
ATOM 697 C CA . ASP A 1 89 ? -8.689 -4.890 3.486 1.00 93.19 89 ASP A CA 1
ATOM 698 C C . ASP A 1 89 ? -7.885 -6.200 3.651 1.00 93.19 89 ASP A C 1
ATOM 700 O O . ASP A 1 89 ? -6.931 -6.228 4.429 1.00 93.19 89 ASP A O 1
ATOM 704 N N . PRO A 1 90 ? -8.230 -7.284 2.928 1.00 93.19 90 PRO A N 1
ATOM 705 C CA . PRO A 1 90 ? -7.557 -8.576 3.040 1.00 93.19 90 PRO A CA 1
ATOM 706 C C . PRO A 1 90 ? -6.152 -8.606 2.419 1.00 93.19 90 PRO A C 1
ATOM 708 O O . PRO A 1 90 ? -5.469 -9.624 2.521 1.00 93.19 90 PRO A O 1
ATOM 711 N N . ASN A 1 91 ? -5.714 -7.550 1.731 1.00 93.06 91 ASN A N 1
ATOM 712 C CA . ASN A 1 91 ? -4.364 -7.472 1.193 1.00 93.06 91 ASN A CA 1
ATOM 713 C C . ASN A 1 91 ? -3.339 -7.483 2.351 1.00 93.06 91 ASN A C 1
ATOM 715 O O . ASN A 1 91 ? -3.469 -6.682 3.279 1.00 93.06 91 ASN A O 1
ATOM 719 N N . PRO A 1 92 ? -2.292 -8.332 2.285 1.00 94.50 92 PRO A N 1
ATOM 720 C CA . PRO A 1 92 ? -1.281 -8.456 3.336 1.00 94.50 92 PRO A CA 1
ATOM 721 C C . PRO A 1 92 ? -0.623 -7.144 3.783 1.00 94.50 92 PRO A C 1
ATOM 723 O O . PRO A 1 92 ? -0.226 -7.026 4.938 1.00 94.50 92 PRO A O 1
ATOM 726 N N . TRP A 1 93 ? -0.535 -6.130 2.914 1.00 94.94 93 TRP A N 1
ATOM 727 C CA . TRP A 1 93 ? -0.029 -4.798 3.284 1.00 94.94 93 TRP A CA 1
ATOM 728 C C . TRP A 1 93 ? -0.864 -4.089 4.356 1.00 94.94 93 TRP A C 1
ATOM 730 O O . TRP A 1 93 ? -0.364 -3.182 5.021 1.00 94.94 93 TRP A O 1
ATOM 740 N N . TYR A 1 94 ? -2.113 -4.511 4.533 1.00 92.81 94 TYR A N 1
ATOM 741 C CA . TYR A 1 94 ? -3.051 -4.003 5.524 1.00 92.81 94 TYR A CA 1
ATOM 742 C C . TYR A 1 94 ? -3.455 -5.102 6.509 1.00 92.81 94 TYR A C 1
ATOM 744 O O . TYR A 1 94 ? -4.592 -5.129 6.943 1.00 92.81 94 TYR A O 1
ATOM 752 N N . SER A 1 95 ? -2.589 -6.062 6.823 1.00 94.44 95 SER A N 1
ATOM 753 C CA . SER A 1 95 ? -2.845 -6.998 7.929 1.00 94.44 95 SER A CA 1
ATOM 754 C C . SER A 1 95 ? -2.440 -6.384 9.268 1.00 94.44 95 SER A C 1
ATOM 756 O O . SER A 1 95 ? -1.662 -5.430 9.306 1.00 94.44 95 SER A O 1
ATOM 758 N N . ASP A 1 96 ? -2.936 -6.936 10.366 1.00 93.88 96 ASP A N 1
ATOM 759 C CA . ASP A 1 96 ? -2.425 -6.618 11.695 1.00 93.88 96 ASP A CA 1
ATOM 760 C C . ASP A 1 96 ? -1.086 -7.320 11.944 1.00 93.88 96 ASP A C 1
ATOM 762 O O . ASP A 1 96 ? -0.660 -8.220 11.213 1.00 93.88 96 ASP A O 1
ATOM 766 N N . MET A 1 97 ? -0.367 -6.883 12.980 1.00 92.12 97 MET A N 1
ATOM 767 C CA . MET A 1 97 ? 0.959 -7.426 13.305 1.00 92.12 97 MET A CA 1
ATOM 768 C C . MET A 1 97 ? 0.940 -8.906 13.709 1.00 92.12 97 MET A C 1
ATOM 770 O O . MET A 1 97 ? 1.980 -9.558 13.644 1.00 92.12 97 MET A O 1
ATOM 774 N N . ASP A 1 98 ? -0.205 -9.435 14.137 1.00 90.62 98 ASP A N 1
ATOM 775 C CA . ASP A 1 98 ? -0.391 -10.858 14.438 1.00 90.62 98 ASP A CA 1
ATOM 776 C C . ASP A 1 98 ? -0.790 -11.689 13.200 1.00 90.62 98 ASP A C 1
ATOM 778 O O . ASP A 1 98 ? -0.939 -12.910 13.297 1.00 90.62 98 ASP A O 1
ATOM 782 N N . GLY A 1 99 ? -0.898 -11.045 12.031 1.00 89.94 99 GLY A N 1
ATOM 783 C CA . GLY A 1 99 ? -1.203 -11.665 10.747 1.00 89.94 99 GLY A CA 1
ATOM 784 C C . GLY A 1 99 ? -2.694 -11.825 10.454 1.00 89.94 99 GLY A C 1
ATOM 785 O O . GLY A 1 99 ? -3.032 -12.393 9.413 1.00 89.94 99 GLY A O 1
ATOM 786 N N . SER A 1 100 ? -3.592 -11.351 11.322 1.00 93.19 100 SER A N 1
ATOM 787 C CA . SER A 1 100 ? -5.007 -11.264 10.972 1.00 93.19 100 SER A CA 1
ATOM 788 C C . SER A 1 100 ? -5.254 -10.164 9.930 1.00 93.19 100 SER A C 1
ATOM 790 O O . SER A 1 100 ? -4.416 -9.296 9.676 1.00 93.19 100 SER A O 1
ATOM 792 N N . THR A 1 101 ? -6.417 -10.200 9.277 1.00 94.25 101 THR A N 1
ATOM 793 C CA . THR A 1 101 ? -6.897 -9.050 8.494 1.00 94.25 101 THR A CA 1
ATOM 794 C C . THR A 1 101 ? -6.973 -7.827 9.404 1.00 94.25 101 THR A C 1
ATOM 796 O O . THR A 1 101 ? -7.384 -7.990 10.540 1.00 94.25 101 THR A O 1
ATOM 799 N N . SER A 1 102 ? -6.629 -6.627 8.926 1.00 94.81 102 SER A N 1
ATOM 800 C CA . SER A 1 102 ? -6.648 -5.442 9.794 1.00 94.81 102 SER A CA 1
ATOM 801 C C . SER A 1 102 ? -8.021 -5.164 10.390 1.00 94.81 102 SER A C 1
ATOM 803 O O . SER A 1 102 ? -9.055 -5.285 9.724 1.00 94.81 102 SER A O 1
ATOM 805 N N . ASP A 1 103 ? -8.011 -4.673 11.621 1.00 94.88 103 ASP A N 1
ATOM 806 C CA . ASP A 1 103 ? -9.123 -3.916 12.183 1.00 94.88 103 ASP A CA 1
ATOM 807 C C . ASP A 1 103 ? -9.374 -2.627 11.380 1.00 94.88 103 ASP A C 1
ATOM 809 O O . ASP A 1 103 ? -8.437 -1.979 10.906 1.00 94.88 103 ASP A O 1
ATOM 813 N N . MET A 1 104 ? -10.630 -2.203 11.238 1.00 93.56 104 MET A N 1
ATOM 814 C CA . MET A 1 104 ? -10.925 -0.871 10.698 1.00 93.56 104 MET A CA 1
ATOM 815 C C . MET A 1 104 ? -10.594 0.220 11.720 1.00 93.56 104 MET A C 1
ATOM 817 O O . MET A 1 104 ? -10.793 0.056 12.922 1.00 93.56 104 MET A O 1
ATOM 821 N N . GLY A 1 105 ? -10.167 1.386 11.237 1.00 89.44 105 GLY A N 1
ATOM 822 C CA . GLY A 1 105 ? -9.863 2.538 12.079 1.00 89.44 105 GLY A CA 1
ATOM 823 C C . GLY A 1 105 ? -8.408 2.569 12.542 1.00 89.44 105 GLY A C 1
ATOM 824 O O . GLY A 1 105 ? -7.503 2.130 11.841 1.00 89.44 105 GLY A O 1
ATOM 825 N N . VAL A 1 106 ? -8.172 3.179 13.707 1.00 82.19 106 VAL A N 1
ATOM 826 C CA . VAL A 1 106 ? -6.820 3.549 14.167 1.00 82.19 106 VAL A CA 1
ATOM 827 C C . VAL A 1 106 ? -6.009 2.377 14.722 1.00 82.19 106 VAL A C 1
ATOM 829 O O . VAL A 1 106 ? -4.787 2.467 14.805 1.00 82.19 106 VAL A O 1
ATOM 832 N N . THR A 1 107 ? -6.673 1.300 15.144 1.00 78.12 107 THR A N 1
ATOM 833 C CA . THR A 1 107 ? -6.018 0.169 15.814 1.00 78.12 107 THR A CA 1
ATOM 834 C C . THR A 1 107 ? -5.445 -0.861 14.850 1.00 78.12 107 THR A C 1
ATOM 836 O O . THR A 1 107 ? -4.660 -1.693 15.292 1.00 78.12 107 THR A O 1
ATOM 839 N N . GLY A 1 108 ? -5.798 -0.788 13.565 1.00 84.44 108 GLY A N 1
ATOM 840 C CA . GLY A 1 108 ? -5.396 -1.773 12.572 1.00 84.44 108 GLY A CA 1
ATOM 841 C C . GLY A 1 108 ? -4.136 -1.424 11.773 1.00 84.44 108 GLY A C 1
ATOM 842 O O . GLY A 1 108 ? -3.776 -0.255 11.594 1.00 84.44 108 GLY A O 1
ATOM 843 N N . GLY A 1 109 ? -3.492 -2.460 11.244 1.00 90.94 109 GLY A N 1
ATOM 844 C CA . GLY A 1 109 ? -2.424 -2.400 10.256 1.00 90.94 109 GLY A CA 1
ATOM 845 C C . GLY A 1 109 ? -1.036 -2.802 10.761 1.00 90.94 109 GLY A C 1
ATOM 846 O O . GLY A 1 109 ? -0.765 -3.013 11.944 1.00 90.94 109 GLY A O 1
ATOM 847 N N . LEU A 1 110 ? -0.094 -2.863 9.816 1.00 93.12 110 LEU A N 1
ATOM 848 C CA . LEU A 1 110 ? 1.275 -3.315 10.075 1.00 93.12 110 LEU A CA 1
ATOM 849 C C . LEU A 1 110 ? 2.187 -2.244 10.674 1.00 93.12 110 LEU A C 1
ATOM 851 O O . LEU A 1 110 ? 3.300 -2.581 11.076 1.00 93.12 110 LEU A O 1
ATOM 855 N N . PHE A 1 111 ? 1.779 -0.970 10.676 1.00 94.06 111 PHE A N 1
ATOM 856 C CA . PHE A 1 111 ? 2.640 0.189 10.980 1.00 94.06 111 PHE A CA 1
ATOM 857 C C . PHE A 1 111 ? 3.912 0.256 10.117 1.00 94.06 111 PHE A C 1
ATOM 859 O O . PHE A 1 111 ? 4.935 0.806 10.527 1.00 94.06 111 PHE A O 1
ATOM 866 N N . ILE A 1 112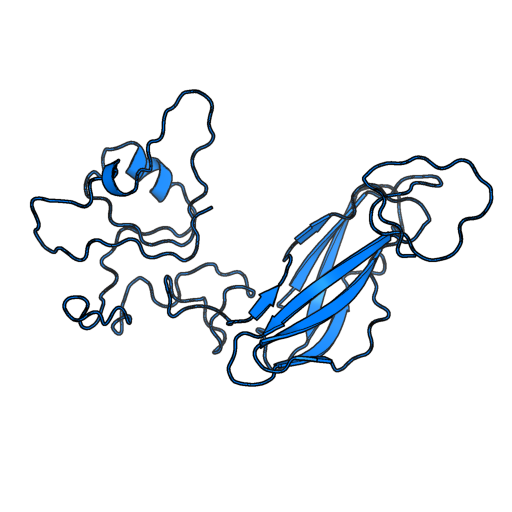 ? 3.841 -0.307 8.912 1.00 95.56 112 ILE A N 1
ATOM 867 C CA . ILE A 1 112 ? 4.880 -0.269 7.889 1.00 95.56 112 ILE A CA 1
ATOM 868 C C . ILE A 1 112 ? 4.271 0.375 6.647 1.00 95.56 112 ILE A C 1
ATOM 870 O O . ILE A 1 112 ? 3.198 -0.029 6.211 1.00 95.56 112 ILE A O 1
ATOM 874 N N . THR A 1 113 ? 4.940 1.383 6.089 1.00 95.75 113 THR A N 1
ATOM 875 C CA . THR A 1 113 ? 4.412 2.151 4.952 1.00 95.75 113 THR A CA 1
ATOM 876 C C . THR A 1 113 ? 5.316 1.993 3.733 1.00 95.75 113 THR A C 1
ATOM 878 O O . THR A 1 113 ? 6.437 2.517 3.757 1.00 95.75 113 THR A O 1
ATOM 881 N N . PRO A 1 114 ? 4.869 1.285 2.679 1.00 97.56 114 PRO A N 1
ATOM 882 C CA . PRO A 1 114 ? 5.537 1.307 1.387 1.00 97.56 114 PRO A CA 1
ATOM 883 C C . PRO A 1 114 ? 5.190 2.590 0.611 1.00 97.56 114 PRO A C 1
ATOM 885 O O . PRO A 1 114 ? 4.104 3.144 0.788 1.00 97.56 114 PRO A O 1
ATOM 888 N N . ASN A 1 115 ? 6.063 3.052 -0.288 1.00 97.19 115 ASN A N 1
ATOM 889 C CA . ASN A 1 115 ? 5.697 4.125 -1.230 1.00 97.19 115 ASN A CA 1
ATOM 890 C C . ASN A 1 115 ? 4.730 3.658 -2.331 1.00 97.19 115 ASN A C 1
ATOM 892 O O . ASN A 1 115 ? 3.967 4.470 -2.848 1.00 97.19 115 ASN A O 1
ATOM 896 N N . PHE A 1 116 ? 4.742 2.370 -2.676 1.00 97.06 116 PHE A N 1
ATOM 897 C CA . PHE A 1 116 ? 3.779 1.749 -3.583 1.00 97.06 116 PHE A CA 1
ATOM 898 C C . PHE A 1 116 ? 3.616 0.256 -3.286 1.00 97.06 116 PHE A C 1
ATOM 900 O O . PHE A 1 116 ? 4.529 -0.391 -2.791 1.00 97.06 116 PHE A O 1
ATOM 907 N N . ILE A 1 117 ? 2.457 -0.305 -3.632 1.00 96.88 117 ILE A N 1
ATOM 908 C CA . ILE A 1 117 ? 2.199 -1.761 -3.604 1.00 96.88 117 ILE A CA 1
ATOM 909 C C . ILE A 1 117 ? 1.959 -2.339 -5.006 1.00 96.88 117 ILE A C 1
ATOM 911 O O . ILE A 1 117 ? 1.812 -3.547 -5.174 1.00 96.88 117 ILE A O 1
ATOM 915 N N . SER A 1 118 ? 1.943 -1.464 -6.010 1.00 97.69 118 SER A N 1
ATOM 916 C CA . SER A 1 118 ? 1.894 -1.785 -7.429 1.00 97.69 118 SER A CA 1
ATOM 917 C C . SER A 1 118 ? 2.722 -0.758 -8.195 1.00 97.69 118 SER A C 1
ATOM 919 O O . SER A 1 118 ? 2.582 0.437 -7.922 1.00 97.69 118 SER A O 1
ATOM 921 N N . TYR A 1 119 ? 3.538 -1.191 -9.149 1.00 96.38 119 TYR A N 1
ATOM 922 C CA . TYR A 1 119 ? 4.342 -0.298 -9.977 1.00 96.38 119 TYR A CA 1
ATOM 923 C C . TYR A 1 119 ? 4.328 -0.747 -11.438 1.00 96.38 119 TYR A C 1
ATOM 925 O O . TYR A 1 119 ? 4.654 -1.894 -11.741 1.00 96.38 119 TYR A O 1
ATOM 933 N N . ASP A 1 120 ? 3.964 0.172 -12.332 1.00 95.38 120 ASP A N 1
ATOM 934 C CA . ASP A 1 120 ? 4.023 -0.035 -13.775 1.00 95.38 120 ASP A CA 1
ATOM 935 C C . ASP A 1 120 ? 5.244 0.681 -14.346 1.00 95.38 120 ASP A C 1
ATOM 937 O O . ASP A 1 120 ? 5.337 1.908 -14.306 1.00 95.38 120 ASP A O 1
ATOM 941 N N . PHE A 1 121 ? 6.178 -0.095 -14.885 1.00 92.19 121 PHE A N 1
ATOM 942 C CA . PHE A 1 121 ? 7.367 0.420 -15.554 1.00 92.19 121 PHE A CA 1
ATOM 943 C C . PHE A 1 121 ? 7.058 1.035 -16.934 1.00 92.19 121 PHE A C 1
ATOM 945 O O . PHE A 1 121 ? 7.914 1.701 -17.524 1.00 92.19 121 PHE A O 1
ATOM 952 N N . GLY A 1 122 ? 5.844 0.836 -17.458 1.00 90.69 122 GLY A N 1
ATOM 953 C CA . GLY A 1 122 ? 5.432 1.349 -18.759 1.00 90.69 122 GLY A CA 1
ATOM 954 C C . GLY A 1 122 ? 6.054 0.571 -19.920 1.00 90.69 122 GLY A C 1
ATOM 955 O O . GLY A 1 122 ? 6.219 -0.647 -19.853 1.00 90.69 122 GLY A O 1
ATOM 956 N N . GLU A 1 123 ? 6.358 1.263 -21.021 1.00 89.69 123 GLU A N 1
ATOM 957 C CA . GLU A 1 123 ? 6.915 0.650 -22.234 1.00 89.69 123 GLU A CA 1
ATOM 958 C C . GLU A 1 123 ? 8.451 0.711 -22.235 1.00 89.69 123 GLU A C 1
ATOM 960 O O . GLU A 1 123 ? 9.028 1.803 -22.290 1.00 89.69 123 GLU A O 1
ATOM 965 N N . ILE A 1 124 ? 9.104 -0.456 -22.195 1.00 88.12 124 ILE A N 1
ATOM 966 C CA . ILE A 1 124 ? 10.566 -0.612 -22.111 1.00 88.12 124 ILE A CA 1
ATOM 967 C C . ILE A 1 124 ? 11.069 -1.510 -23.248 1.00 88.12 124 ILE A C 1
ATOM 969 O O . ILE A 1 124 ? 10.412 -2.478 -23.628 1.00 88.12 124 ILE A O 1
ATOM 973 N N . GLY A 1 125 ? 12.243 -1.174 -23.788 1.00 85.56 125 GLY A N 1
ATOM 974 C CA . GLY A 1 125 ? 12.959 -1.985 -24.776 1.00 85.56 125 GLY A CA 1
ATOM 975 C C . GLY A 1 125 ? 14.087 -2.805 -24.149 1.00 85.56 125 GLY A C 1
ATOM 976 O O . GLY A 1 125 ? 13.921 -3.411 -23.098 1.00 85.56 125 GLY A O 1
ATOM 977 N N . ASP A 1 126 ? 15.268 -2.777 -24.762 1.00 83.12 126 ASP A N 1
ATOM 978 C CA . ASP A 1 126 ? 16.416 -3.592 -24.322 1.00 83.12 126 ASP A CA 1
ATOM 979 C C . ASP A 1 126 ? 17.247 -2.972 -23.179 1.00 83.12 126 ASP A C 1
ATOM 981 O O . ASP A 1 126 ? 18.329 -3.460 -22.845 1.00 83.12 126 ASP A O 1
ATOM 985 N N . ILE A 1 127 ? 16.796 -1.854 -22.609 1.00 82.44 127 ILE A N 1
ATOM 986 C CA . ILE A 1 127 ? 17.554 -1.077 -21.622 1.00 82.44 127 ILE A CA 1
ATOM 987 C C . ILE A 1 127 ? 16.853 -1.170 -20.282 1.00 82.44 127 ILE A C 1
ATOM 989 O O . ILE A 1 127 ? 15.656 -0.912 -20.188 1.00 82.44 127 ILE A O 1
ATOM 993 N N . GLU A 1 128 ? 17.625 -1.516 -19.253 1.00 88.25 128 GLU A N 1
ATOM 994 C CA . GLU A 1 128 ? 17.119 -1.602 -17.891 1.00 88.25 128 GLU A CA 1
ATOM 995 C C . GLU A 1 128 ? 16.525 -0.266 -17.445 1.00 88.25 128 GLU A C 1
ATOM 997 O O . GLU A 1 128 ? 17.174 0.781 -17.515 1.00 88.25 128 GLU A O 1
ATOM 1002 N N . SER A 1 129 ? 15.292 -0.331 -16.952 1.00 88.94 129 SER A N 1
ATOM 1003 C CA . SER A 1 129 ? 14.686 0.742 -16.172 1.00 88.94 129 SER A CA 1
ATOM 1004 C C . SER A 1 129 ? 14.681 0.348 -14.706 1.00 88.94 129 SER A C 1
ATOM 1006 O O . SER A 1 129 ? 14.575 -0.837 -14.374 1.00 88.94 129 SER A O 1
ATOM 1008 N N . THR A 1 130 ? 14.790 1.336 -13.826 1.00 92.06 130 THR A N 1
ATOM 1009 C CA . THR A 1 130 ? 14.818 1.107 -12.382 1.00 92.06 130 THR A CA 1
ATOM 1010 C C . THR A 1 130 ? 13.701 1.845 -11.657 1.00 92.06 130 THR A C 1
ATOM 1012 O O . THR A 1 130 ? 13.190 2.855 -12.138 1.00 92.06 130 THR A O 1
ATOM 1015 N N . ALA A 1 131 ? 13.305 1.310 -10.503 1.00 93.38 131 ALA A N 1
ATOM 1016 C CA . ALA A 1 131 ? 12.353 1.929 -9.591 1.00 93.38 131 ALA A CA 1
ATOM 1017 C C . ALA A 1 131 ? 12.769 1.691 -8.135 1.00 93.38 131 ALA A C 1
ATOM 1019 O O . ALA A 1 131 ? 13.081 0.564 -7.741 1.00 93.38 131 ALA A O 1
ATOM 1020 N N . ASP A 1 132 ? 12.727 2.742 -7.319 1.00 95.56 132 ASP A N 1
ATOM 1021 C CA . ASP A 1 132 ? 13.033 2.660 -5.892 1.00 95.56 132 ASP A CA 1
ATOM 1022 C C . ASP A 1 132 ? 11.774 2.371 -5.066 1.00 95.56 132 ASP A C 1
ATOM 1024 O O . ASP A 1 132 ? 10.935 3.241 -4.808 1.00 95.56 132 ASP A O 1
ATOM 1028 N N . PHE A 1 133 ? 11.658 1.126 -4.602 1.00 98.12 133 PHE A N 1
ATOM 1029 C CA . PHE A 1 133 ? 10.682 0.747 -3.589 1.00 98.12 133 PHE A CA 1
ATOM 1030 C C . PHE A 1 133 ? 11.207 1.153 -2.215 1.00 98.12 133 PHE A C 1
ATOM 1032 O O . PHE A 1 133 ? 12.281 0.719 -1.796 1.00 98.12 133 PHE A O 1
ATOM 1039 N N . THR A 1 134 ? 10.450 1.975 -1.493 1.00 98.25 134 THR A N 1
ATOM 1040 C CA . THR A 1 134 ? 10.824 2.415 -0.148 1.00 98.25 134 THR A CA 1
ATOM 1041 C C . THR A 1 134 ? 9.870 1.853 0.885 1.00 98.25 134 THR A C 1
ATOM 1043 O O . THR A 1 134 ? 8.666 1.772 0.653 1.00 98.25 134 THR A O 1
ATOM 1046 N N . LEU A 1 135 ? 10.421 1.472 2.036 1.00 98.25 135 LEU A N 1
ATOM 1047 C CA . LEU A 1 135 ? 9.671 0.905 3.146 1.00 98.25 135 LEU A CA 1
ATOM 1048 C C . LEU A 1 135 ? 10.020 1.648 4.432 1.00 98.25 135 LEU A C 1
ATOM 1050 O O . LEU A 1 135 ? 11.183 1.668 4.841 1.00 98.25 135 LEU A O 1
ATOM 1054 N N . SER A 1 136 ? 9.019 2.266 5.056 1.00 98.44 136 SER A N 1
ATOM 1055 C CA . SER A 1 136 ? 9.176 3.048 6.287 1.00 98.44 136 SER A CA 1
ATOM 1056 C C . SER A 1 136 ? 8.629 2.297 7.494 1.00 98.44 136 SER A C 1
ATOM 1058 O O . SER A 1 136 ? 7.509 1.789 7.446 1.00 98.44 136 SER A O 1
ATOM 1060 N N . ASN A 1 137 ? 9.401 2.253 8.580 1.00 98.12 137 ASN A N 1
ATOM 1061 C CA . ASN A 1 137 ? 9.025 1.575 9.814 1.00 98.12 137 ASN A CA 1
ATOM 1062 C C . ASN A 1 137 ? 8.490 2.565 10.860 1.00 98.12 137 ASN A C 1
ATOM 1064 O O . ASN A 1 137 ? 9.250 3.358 11.414 1.00 98.12 137 ASN A O 1
ATOM 1068 N N . SER A 1 138 ? 7.194 2.493 11.168 1.00 96.44 138 SER A N 1
ATOM 1069 C CA . SER A 1 138 ? 6.555 3.268 12.242 1.00 96.44 138 SER A CA 1
ATOM 1070 C C . SER A 1 138 ? 6.306 2.446 13.512 1.00 96.44 138 SER A C 1
ATOM 1072 O O . SER A 1 138 ? 5.710 2.955 14.460 1.00 96.44 138 SER A O 1
ATOM 1074 N N . ARG A 1 139 ? 6.780 1.194 13.566 1.00 95.44 139 ARG A N 1
ATOM 1075 C CA . ARG A 1 139 ? 6.787 0.385 14.791 1.00 95.44 139 ARG A CA 1
ATOM 1076 C C . ARG A 1 139 ? 7.821 0.916 15.782 1.00 95.44 139 ARG A C 1
ATOM 1078 O O . ARG A 1 139 ? 8.756 1.634 15.433 1.00 95.44 139 ARG A O 1
ATOM 1085 N N . LEU A 1 140 ? 7.682 0.490 17.036 1.00 96.19 140 LEU A N 1
ATOM 1086 C CA . LEU A 1 140 ? 8.643 0.779 18.107 1.00 96.19 140 LEU A CA 1
ATOM 1087 C C . LEU A 1 140 ? 9.844 -0.185 18.124 1.00 96.19 140 LEU A C 1
ATOM 1089 O O . LEU A 1 140 ? 10.782 0.016 18.894 1.00 96.19 140 LEU A O 1
ATOM 1093 N N . THR A 1 141 ? 9.830 -1.218 17.281 1.00 97.38 141 THR A N 1
ATOM 1094 C CA . THR A 1 141 ? 10.894 -2.220 17.134 1.00 97.38 141 THR A CA 1
ATOM 1095 C C . THR A 1 141 ? 11.414 -2.246 15.695 1.00 97.38 141 THR A C 1
ATOM 1097 O O . THR A 1 141 ? 10.675 -1.880 14.776 1.00 97.38 141 THR A O 1
ATOM 1100 N N . PRO A 1 142 ? 12.675 -2.656 15.465 1.00 98.31 142 PRO A N 1
ATOM 1101 C CA . PRO A 1 142 ? 13.180 -2.845 14.110 1.00 98.31 142 PRO A CA 1
ATOM 1102 C C . PRO A 1 142 ? 12.411 -3.953 13.379 1.00 98.31 142 PRO A C 1
ATOM 1104 O O . PRO A 1 142 ? 11.869 -4.851 14.022 1.00 98.31 142 PRO A O 1
ATOM 1107 N N . ILE A 1 143 ? 12.406 -3.885 12.048 1.00 98.38 143 ILE A N 1
ATOM 1108 C CA . ILE A 1 143 ? 11.986 -4.984 11.169 1.00 98.38 143 ILE A CA 1
ATOM 1109 C C . ILE A 1 143 ? 13.139 -5.395 10.256 1.00 98.38 143 ILE A C 1
ATOM 1111 O O . ILE A 1 143 ? 13.993 -4.566 9.929 1.00 98.38 143 ILE A O 1
ATOM 1115 N N . THR A 1 144 ? 13.152 -6.650 9.823 1.00 98.44 144 THR A N 1
ATOM 1116 C CA . THR A 1 144 ? 14.191 -7.214 8.958 1.00 98.44 144 THR A CA 1
ATOM 1117 C C . THR A 1 144 ? 13.587 -7.748 7.670 1.00 98.44 144 THR A C 1
ATOM 1119 O O . THR A 1 144 ? 12.677 -8.569 7.705 1.00 98.44 144 THR A O 1
ATOM 1122 N N . ILE A 1 145 ? 14.109 -7.326 6.522 1.00 98.62 145 ILE A N 1
ATOM 1123 C CA . ILE A 1 145 ? 13.839 -7.965 5.230 1.00 98.62 145 ILE A CA 1
ATOM 1124 C C . ILE A 1 145 ? 15.018 -8.884 4.925 1.00 98.62 145 ILE A C 1
ATOM 1126 O O . ILE A 1 145 ? 16.135 -8.409 4.725 1.00 98.62 145 ILE A O 1
ATOM 1130 N N . GLU A 1 146 ? 14.783 -10.193 4.917 1.00 98.62 146 GLU A N 1
ATOM 1131 C CA . GLU A 1 146 ? 15.829 -11.211 4.737 1.00 98.62 146 GLU A CA 1
ATOM 1132 C C . GLU A 1 146 ? 16.209 -11.389 3.268 1.00 98.62 146 GLU A C 1
ATOM 1134 O O . GLU A 1 146 ? 17.358 -11.665 2.939 1.00 98.62 146 GLU A O 1
ATOM 1139 N N . SER A 1 147 ? 15.233 -11.262 2.371 1.00 98.50 147 SER A N 1
ATOM 1140 C CA . SER A 1 147 ? 15.430 -11.301 0.921 1.00 98.50 147 SER A CA 1
ATOM 1141 C C . SER A 1 147 ? 14.164 -10.849 0.199 1.00 98.50 147 SER A C 1
ATOM 1143 O O . SER A 1 147 ? 13.101 -10.700 0.806 1.00 98.50 147 SER A O 1
ATOM 1145 N N . VAL A 1 148 ? 14.266 -10.693 -1.118 1.00 98.44 148 VAL A N 1
ATOM 1146 C CA . VAL A 1 148 ? 13.112 -10.622 -2.017 1.00 98.44 148 VAL A CA 1
ATOM 1147 C C . VAL A 1 148 ? 13.200 -11.720 -3.070 1.00 98.44 148 VAL A C 1
ATOM 1149 O O . VAL A 1 148 ? 14.282 -12.231 -3.363 1.00 98.44 148 VAL A O 1
ATOM 1152 N N . SER A 1 149 ? 12.062 -12.080 -3.650 1.00 97.81 149 SER A N 1
ATOM 1153 C CA . SER A 1 149 ? 11.992 -12.989 -4.796 1.00 97.81 149 SER A CA 1
ATOM 1154 C C . SER A 1 149 ? 11.051 -12.436 -5.859 1.00 97.81 149 SER A C 1
ATOM 1156 O O . SER A 1 149 ? 10.067 -11.779 -5.524 1.00 97.81 149 SER A O 1
ATOM 1158 N N . PHE A 1 150 ? 11.361 -12.689 -7.130 1.00 98.00 150 PHE A N 1
ATOM 1159 C CA . PHE A 1 150 ? 10.580 -12.198 -8.263 1.00 98.00 150 PHE A CA 1
ATOM 1160 C C . PHE A 1 150 ? 9.872 -13.335 -8.993 1.00 98.00 150 PHE A C 1
ATOM 1162 O O . PHE A 1 150 ? 10.349 -14.470 -9.047 1.00 98.00 150 PHE A O 1
ATOM 1169 N N . SER A 1 151 ? 8.724 -13.009 -9.579 1.00 94.19 151 SER A N 1
ATOM 1170 C CA . SER A 1 151 ? 8.061 -13.880 -10.547 1.00 94.19 151 SER A CA 1
ATOM 1171 C C . SER A 1 151 ? 8.775 -13.774 -11.896 1.00 94.19 151 SER A C 1
ATOM 1173 O O . SER A 1 151 ? 8.751 -12.718 -12.523 1.00 94.19 151 SER A O 1
ATOM 1175 N N . GLY A 1 152 ? 9.399 -14.863 -12.348 1.00 90.81 152 GLY A N 1
ATOM 1176 C CA . GLY A 1 152 ? 10.172 -14.868 -13.595 1.00 90.81 152 GLY A CA 1
ATOM 1177 C C . GLY A 1 152 ? 11.486 -14.085 -13.490 1.00 90.81 152 GLY A C 1
ATOM 1178 O O . GLY A 1 152 ? 12.001 -13.874 -12.395 1.00 90.81 152 GLY A O 1
ATOM 1179 N N . ASN A 1 153 ? 12.026 -13.675 -14.640 1.00 92.44 153 ASN A N 1
ATOM 1180 C CA . ASN A 1 153 ? 13.355 -13.055 -14.736 1.00 92.44 153 ASN A CA 1
ATOM 1181 C C . ASN A 1 153 ? 13.323 -11.595 -15.222 1.00 92.44 153 ASN A C 1
ATOM 1183 O O . ASN A 1 153 ? 14.373 -10.971 -15.339 1.00 92.44 153 ASN A O 1
ATOM 1187 N N . THR A 1 154 ? 12.141 -11.059 -15.537 1.00 95.19 154 THR A N 1
ATOM 1188 C CA . THR A 1 154 ? 11.978 -9.684 -16.039 1.00 95.19 154 THR A CA 1
ATOM 1189 C C . THR A 1 154 ? 12.347 -8.636 -14.995 1.00 95.19 154 THR A C 1
ATOM 1191 O O . THR A 1 154 ? 12.845 -7.568 -15.341 1.00 95.19 154 THR A O 1
ATOM 1194 N N . PHE A 1 155 ? 12.122 -8.949 -13.720 1.00 96.50 155 PHE A N 1
ATOM 1195 C CA . PHE A 1 155 ? 12.399 -8.064 -12.598 1.00 96.50 155 PHE A CA 1
ATOM 1196 C C . PHE A 1 155 ? 13.558 -8.609 -11.767 1.00 96.50 155 PHE A C 1
ATOM 1198 O O . PHE A 1 155 ? 13.679 -9.819 -11.565 1.00 96.50 155 PHE A O 1
ATOM 1205 N N . SER A 1 156 ? 14.409 -7.717 -11.270 1.00 96.81 156 SER A N 1
ATOM 1206 C CA . SER A 1 156 ? 15.573 -8.083 -10.467 1.00 96.81 156 SER A CA 1
ATOM 1207 C C . SER A 1 156 ? 15.901 -7.020 -9.417 1.00 96.81 156 SER A C 1
ATOM 1209 O O . SER A 1 156 ? 15.302 -5.947 -9.378 1.00 96.81 156 SER A O 1
ATOM 1211 N N . THR A 1 157 ? 16.851 -7.313 -8.530 1.00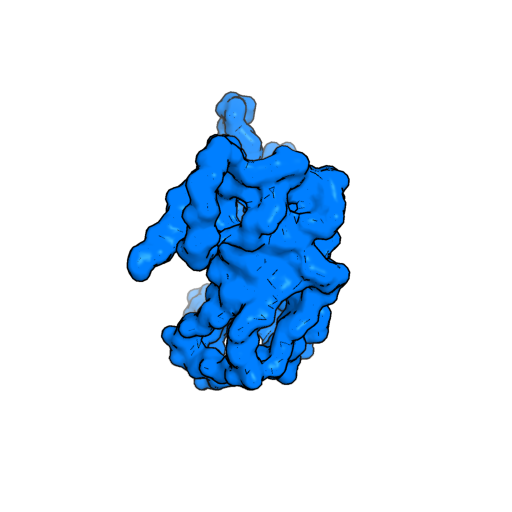 97.38 157 THR A N 1
ATOM 1212 C CA . THR A 1 157 ? 17.438 -6.313 -7.635 1.00 97.38 157 THR A CA 1
ATOM 1213 C C . THR A 1 157 ? 18.907 -6.628 -7.389 1.00 97.38 157 THR A C 1
ATOM 1215 O O . THR A 1 157 ? 19.293 -7.793 -7.288 1.00 97.38 157 THR A O 1
ATOM 1218 N N . ALA A 1 158 ? 19.718 -5.581 -7.258 1.00 95.19 158 ALA A N 1
ATOM 1219 C CA . ALA A 1 158 ? 21.097 -5.666 -6.779 1.00 95.19 158 ALA A CA 1
ATOM 1220 C C . ALA A 1 158 ? 21.232 -5.232 -5.307 1.00 95.19 158 ALA A C 1
ATOM 1222 O O . ALA A 1 158 ? 22.347 -5.131 -4.791 1.00 95.19 158 ALA A O 1
ATOM 1223 N N . THR A 1 159 ? 20.118 -4.942 -4.625 1.00 95.88 159 THR A N 1
ATOM 1224 C CA . THR A 1 159 ? 20.124 -4.555 -3.214 1.00 95.88 159 THR A CA 1
ATOM 1225 C C . THR A 1 159 ? 20.654 -5.701 -2.344 1.00 95.88 159 THR A C 1
ATOM 1227 O O . THR A 1 159 ? 20.262 -6.857 -2.496 1.00 95.88 159 THR A O 1
ATOM 1230 N N . SER A 1 160 ? 21.556 -5.378 -1.414 1.00 97.56 160 SER A N 1
ATOM 1231 C CA . SER A 1 160 ? 22.124 -6.339 -0.462 1.00 97.56 160 SER A CA 1
ATOM 1232 C C . SER A 1 160 ? 21.172 -6.601 0.705 1.00 97.56 160 SER A C 1
ATOM 1234 O O . SER A 1 160 ? 20.652 -5.659 1.300 1.00 97.56 160 SER A O 1
ATOM 1236 N N . PHE A 1 161 ? 21.024 -7.871 1.079 1.00 98.31 161 PHE A N 1
ATOM 1237 C CA . PHE A 1 161 ? 20.203 -8.326 2.203 1.00 98.31 161 PHE A CA 1
ATOM 1238 C C . PHE A 1 161 ? 21.056 -9.082 3.246 1.00 98.31 161 PHE A C 1
ATOM 1240 O O . PHE A 1 161 ? 22.112 -9.616 2.884 1.00 98.31 161 PHE A O 1
ATOM 1247 N N . PRO A 1 162 ? 20.635 -9.149 4.525 1.00 98.50 162 PRO A N 1
ATOM 1248 C CA . PRO A 1 162 ? 19.390 -8.606 5.078 1.00 98.50 162 PRO A CA 1
ATOM 1249 C C . PRO A 1 162 ? 19.409 -7.080 5.244 1.00 98.50 162 PRO A C 1
ATOM 1251 O O . PRO A 1 162 ? 20.463 -6.474 5.436 1.00 98.50 162 PRO A O 1
ATOM 1254 N N . ILE A 1 163 ? 18.225 -6.464 5.205 1.00 98.25 163 ILE A N 1
ATOM 1255 C CA . ILE A 1 163 ? 18.018 -5.040 5.504 1.00 98.25 163 ILE A CA 1
ATOM 1256 C C . ILE A 1 163 ? 17.294 -4.932 6.841 1.00 98.25 163 ILE A C 1
ATOM 1258 O O . ILE A 1 163 ? 16.184 -5.438 6.978 1.00 98.25 163 ILE A O 1
ATOM 1262 N N . VAL A 1 164 ? 17.894 -4.232 7.804 1.00 98.56 164 VAL A N 1
ATOM 1263 C CA . VAL A 1 164 ? 17.253 -3.908 9.085 1.00 98.56 164 VAL A CA 1
ATOM 1264 C C . VAL A 1 164 ? 16.770 -2.462 9.051 1.00 98.56 164 VAL A C 1
ATOM 1266 O O . VAL A 1 164 ? 17.571 -1.544 8.880 1.00 98.56 164 VAL A O 1
ATOM 1269 N N . ILE A 1 165 ? 15.470 -2.254 9.253 1.00 98.62 165 ILE A N 1
ATOM 1270 C CA . ILE A 1 165 ? 14.831 -0.935 9.274 1.00 98.62 165 ILE A CA 1
ATOM 1271 C C . ILE A 1 165 ? 14.466 -0.606 10.721 1.00 98.62 165 ILE A C 1
ATOM 1273 O O . ILE A 1 165 ? 13.522 -1.171 11.278 1.00 98.62 165 ILE A O 1
ATOM 1277 N N . ASN A 1 166 ? 15.219 0.293 11.358 1.00 98.62 166 ASN A N 1
ATOM 1278 C CA . ASN A 1 166 ? 14.941 0.701 12.739 1.00 98.62 166 ASN A CA 1
ATOM 1279 C C . ASN A 1 166 ? 13.672 1.574 12.826 1.00 98.62 166 ASN A C 1
ATOM 1281 O O . ASN A 1 166 ? 13.223 2.102 11.806 1.00 98.62 166 ASN A O 1
ATOM 1285 N N . PRO A 1 167 ? 13.101 1.766 14.030 1.00 98.56 167 PRO A N 1
ATOM 1286 C CA . PRO A 1 167 ? 11.982 2.682 14.236 1.00 98.56 167 PRO A CA 1
ATOM 1287 C C . PRO A 1 167 ? 12.223 4.066 13.625 1.00 98.56 167 PRO A C 1
ATOM 1289 O O . PRO A 1 167 ? 13.295 4.649 13.796 1.00 98.56 167 PRO A O 1
ATOM 1292 N N . LEU A 1 168 ? 11.203 4.593 12.945 1.00 97.62 168 LEU A N 1
ATOM 1293 C CA . LEU A 1 168 ? 11.192 5.889 12.257 1.00 97.62 168 LEU A CA 1
ATOM 1294 C C . LEU A 1 168 ? 12.225 6.018 11.125 1.00 97.62 168 LEU A C 1
ATOM 1296 O O . LEU A 1 168 ? 12.570 7.133 10.729 1.00 97.62 168 LEU A O 1
ATOM 1300 N N 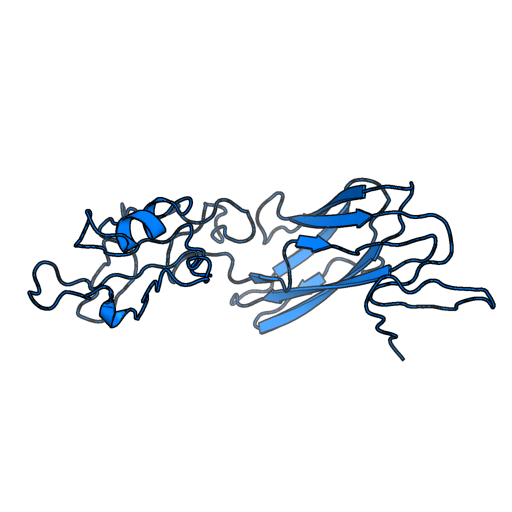. GLN A 1 169 ? 12.727 4.897 10.603 1.00 98.62 169 GLN A N 1
ATOM 1301 C CA . GLN A 1 169 ? 13.616 4.872 9.444 1.00 98.62 169 GLN A CA 1
ATOM 1302 C C . GLN A 1 169 ? 12.916 4.336 8.199 1.00 98.62 169 GLN A C 1
ATOM 1304 O O . GLN A 1 169 ? 11.949 3.576 8.271 1.00 98.62 169 GLN A O 1
ATOM 1309 N N . THR A 1 170 ? 13.475 4.713 7.054 1.00 98.56 170 THR A N 1
ATOM 1310 C CA . THR A 1 170 ? 13.083 4.240 5.728 1.00 98.56 170 THR A CA 1
ATOM 1311 C C . THR A 1 170 ? 14.282 3.566 5.077 1.00 98.56 170 THR A C 1
ATOM 1313 O O . THR A 1 170 ? 15.408 4.049 5.194 1.00 98.56 170 THR A O 1
ATOM 1316 N N . SER A 1 171 ? 14.056 2.445 4.400 1.00 98.19 171 SER A N 1
ATOM 1317 C CA . SER A 1 171 ? 15.056 1.789 3.546 1.00 98.19 171 SER A CA 1
ATOM 1318 C C . SER A 1 171 ? 14.545 1.653 2.120 1.00 98.19 171 SER A C 1
ATOM 1320 O O . SER A 1 171 ? 13.344 1.768 1.878 1.00 98.19 171 SER A O 1
ATOM 1322 N N . VAL A 1 172 ? 15.469 1.424 1.188 1.00 97.81 172 VAL A N 1
ATOM 1323 C CA . VAL A 1 172 ? 15.200 1.369 -0.251 1.00 97.81 172 VAL A CA 1
ATOM 1324 C C . VAL A 1 172 ? 15.626 0.014 -0.808 1.00 97.81 172 VAL A C 1
ATOM 1326 O O . VAL A 1 172 ? 16.720 -0.466 -0.507 1.00 97.81 172 VAL A O 1
ATOM 1329 N N . ILE A 1 173 ? 14.772 -0.578 -1.637 1.00 98.38 173 ILE A N 1
ATOM 1330 C CA . ILE A 1 173 ? 15.077 -1.717 -2.501 1.00 98.38 173 ILE A CA 1
ATOM 1331 C C . ILE A 1 173 ? 14.946 -1.213 -3.938 1.00 98.38 173 ILE A C 1
ATOM 1333 O O . ILE A 1 173 ? 13.857 -0.824 -4.360 1.00 98.38 173 ILE A O 1
ATOM 1337 N N . ARG A 1 174 ? 16.055 -1.205 -4.683 1.00 96.62 174 ARG A N 1
ATOM 1338 C CA . ARG A 1 174 ? 16.056 -0.780 -6.087 1.00 96.62 174 ARG A CA 1
ATOM 1339 C C . ARG A 1 174 ? 15.669 -1.967 -6.954 1.00 96.62 174 ARG A C 1
ATOM 1341 O O . ARG A 1 174 ? 16.337 -3.003 -6.912 1.00 96.62 174 ARG A O 1
ATOM 1348 N N . ILE A 1 175 ? 14.594 -1.824 -7.711 1.00 96.94 175 ILE A N 1
ATOM 1349 C CA . ILE A 1 175 ? 14.063 -2.845 -8.611 1.00 96.94 175 ILE A CA 1
ATOM 1350 C C . ILE A 1 175 ? 14.538 -2.510 -10.021 1.00 96.94 175 ILE A C 1
ATOM 1352 O O . ILE A 1 175 ? 14.326 -1.390 -10.475 1.00 96.94 175 ILE A O 1
ATOM 1356 N N . GLY A 1 176 ? 15.173 -3.460 -10.698 1.00 94.94 176 GLY A N 1
ATOM 1357 C CA . GLY A 1 176 ? 15.512 -3.383 -12.118 1.00 94.94 176 GLY A CA 1
ATOM 1358 C C . GLY A 1 176 ? 14.491 -4.133 -12.968 1.00 94.94 176 GLY A C 1
ATOM 1359 O O . GLY A 1 176 ? 13.958 -5.157 -12.532 1.00 94.94 176 GLY A O 1
ATOM 1360 N N . CYS A 1 177 ? 14.218 -3.634 -14.170 1.00 93.94 177 CYS A N 1
ATOM 1361 C CA . CYS A 1 177 ? 13.275 -4.215 -15.119 1.00 93.94 177 CYS A CA 1
ATOM 1362 C C . CYS A 1 177 ? 13.880 -4.290 -16.527 1.00 93.94 177 CYS A C 1
ATOM 1364 O O . CYS A 1 177 ? 14.210 -3.261 -17.118 1.00 93.94 177 CYS A O 1
ATOM 1366 N N . ILE A 1 178 ? 13.958 -5.506 -17.080 1.00 91.69 178 ILE A N 1
ATOM 1367 C CA . ILE A 1 178 ? 14.340 -5.788 -18.471 1.00 91.69 178 ILE A CA 1
ATOM 1368 C C . ILE A 1 178 ? 13.331 -6.800 -19.047 1.00 91.69 178 ILE A C 1
ATOM 1370 O O . ILE A 1 178 ? 13.368 -7.978 -18.676 1.00 91.69 178 ILE A O 1
ATOM 1374 N N . PRO A 1 179 ? 12.405 -6.383 -19.930 1.00 90.88 179 PRO A N 1
ATOM 1375 C CA . PRO A 1 179 ? 11.457 -7.292 -20.576 1.00 90.88 179 PRO A CA 1
ATOM 1376 C C . PRO A 1 179 ? 12.166 -8.389 -21.385 1.00 90.88 179 PRO A C 1
ATOM 1378 O O . PRO A 1 179 ? 13.044 -8.101 -22.190 1.00 90.88 179 PRO A O 1
ATOM 1381 N N . GLU A 1 180 ? 11.766 -9.656 -21.219 1.00 86.56 180 GLU A N 1
ATOM 1382 C CA . GLU A 1 180 ? 12.323 -10.768 -22.018 1.00 86.56 180 GLU A CA 1
ATOM 1383 C C . GLU A 1 180 ? 11.636 -10.915 -23.386 1.00 86.56 180 GLU A C 1
ATOM 1385 O O . GLU A 1 180 ? 12.185 -11.522 -24.304 1.00 86.56 180 GLU A O 1
ATOM 1390 N N . ASN A 1 181 ? 10.407 -10.408 -23.513 1.00 86.25 181 ASN A N 1
ATOM 1391 C CA . ASN A 1 181 ? 9.574 -10.551 -24.700 1.00 86.25 181 ASN A CA 1
ATOM 1392 C C . ASN A 1 181 ? 8.801 -9.258 -24.971 1.00 86.25 181 ASN A C 1
ATOM 1394 O O . ASN A 1 181 ? 8.503 -8.492 -24.056 1.00 86.25 181 ASN A O 1
ATOM 1398 N N . ILE A 1 182 ? 8.419 -9.064 -26.234 1.00 90.81 182 ILE A N 1
ATOM 1399 C CA . ILE A 1 182 ? 7.489 -8.004 -26.632 1.00 90.81 182 ILE A CA 1
ATOM 1400 C C . ILE A 1 182 ? 6.092 -8.321 -26.081 1.00 90.81 182 ILE A C 1
ATOM 1402 O O . ILE A 1 182 ? 5.623 -9.458 -26.176 1.00 90.81 182 ILE A O 1
ATOM 1406 N N . GLY A 1 183 ? 5.406 -7.298 -25.577 1.00 92.06 183 GLY A N 1
ATOM 1407 C CA . GLY A 1 183 ? 4.076 -7.385 -24.986 1.00 92.06 183 GLY A CA 1
ATOM 1408 C C . GLY A 1 183 ? 4.082 -7.213 -23.469 1.00 92.06 183 GLY A C 1
ATOM 1409 O O . GLY A 1 183 ? 5.119 -7.014 -22.839 1.00 92.06 183 GLY A O 1
ATOM 1410 N N . SER A 1 184 ? 2.892 -7.252 -22.879 1.00 93.62 184 SER A N 1
ATOM 1411 C CA . SER A 1 184 ? 2.714 -7.016 -21.447 1.00 93.62 184 SER A CA 1
ATOM 1412 C C . SER A 1 184 ? 3.142 -8.226 -20.618 1.00 93.62 184 SER A C 1
ATOM 1414 O O . SER A 1 184 ? 2.741 -9.357 -20.895 1.00 93.62 184 SER A O 1
ATOM 1416 N N . THR A 1 185 ? 3.944 -7.969 -19.591 1.00 95.56 185 THR A N 1
ATOM 1417 C CA . THR A 1 185 ? 4.380 -8.933 -18.580 1.00 95.56 185 THR A CA 1
ATOM 1418 C C . THR A 1 185 ? 4.030 -8.383 -17.204 1.00 95.56 185 THR A C 1
ATOM 1420 O O . THR A 1 185 ? 4.302 -7.221 -16.907 1.00 95.56 185 THR A O 1
ATOM 1423 N N . GLU A 1 186 ? 3.452 -9.231 -16.359 1.00 96.56 186 GLU A N 1
ATOM 1424 C CA . GLU A 1 186 ? 3.171 -8.934 -14.957 1.00 96.56 186 GLU A CA 1
ATOM 1425 C C . GLU A 1 186 ? 3.886 -9.950 -14.067 1.00 96.56 186 GLU A C 1
ATOM 1427 O O . GLU A 1 186 ? 4.059 -11.118 -14.429 1.00 96.56 186 GLU A O 1
ATOM 1432 N N . GLY A 1 187 ? 4.297 -9.510 -12.886 1.00 96.88 187 GLY A N 1
ATOM 1433 C CA . GLY A 1 187 ? 4.946 -10.349 -11.894 1.00 96.88 187 GLY A CA 1
ATOM 1434 C C . GLY A 1 187 ? 4.876 -9.723 -10.512 1.00 96.88 187 GLY A C 1
ATOM 1435 O O . GLY A 1 187 ? 4.446 -8.589 -10.349 1.00 96.88 187 GLY A O 1
ATOM 1436 N N . ASN A 1 188 ? 5.305 -10.466 -9.499 1.00 97.69 188 ASN A N 1
ATOM 1437 C CA . ASN A 1 188 ? 5.348 -9.967 -8.130 1.00 97.69 188 ASN A CA 1
ATOM 1438 C C . ASN A 1 188 ? 6.779 -9.956 -7.603 1.00 97.69 188 ASN A C 1
ATOM 1440 O O . ASN A 1 188 ? 7.529 -10.903 -7.856 1.00 97.69 188 ASN A O 1
ATOM 1444 N N . MET A 1 189 ? 7.116 -8.932 -6.820 1.00 98.50 189 MET A N 1
ATOM 1445 C CA . MET A 1 189 ? 8.230 -8.960 -5.874 1.00 98.50 189 MET A CA 1
ATOM 1446 C C . MET A 1 189 ? 7.688 -9.359 -4.500 1.00 98.50 189 MET A C 1
ATOM 1448 O O . MET A 1 189 ? 6.979 -8.577 -3.873 1.00 98.50 189 MET A O 1
ATOM 1452 N N . VAL A 1 190 ? 8.009 -10.559 -4.025 1.00 98.50 190 VAL A N 1
ATOM 1453 C CA . VAL A 1 190 ? 7.620 -11.050 -2.693 1.00 98.50 190 VAL A CA 1
ATOM 1454 C C . VAL A 1 190 ? 8.725 -10.720 -1.695 1.00 98.50 190 VAL A C 1
ATOM 1456 O O . VAL A 1 190 ? 9.888 -11.043 -1.951 1.00 98.50 190 VAL A O 1
ATOM 1459 N N . LEU A 1 191 ? 8.375 -10.100 -0.565 1.00 98.50 191 LEU A N 1
ATOM 1460 C CA . LEU A 1 191 ? 9.321 -9.810 0.513 1.00 98.50 191 LEU A CA 1
ATOM 1461 C C . LEU A 1 191 ? 9.328 -10.975 1.508 1.00 98.50 191 LEU A C 1
ATOM 1463 O O . LEU A 1 191 ? 8.297 -11.322 2.077 1.00 98.50 191 LEU A O 1
ATOM 1467 N N . ASN A 1 192 ? 10.507 -11.541 1.762 1.00 98.19 192 ASN A N 1
ATOM 1468 C CA . ASN A 1 192 ? 10.697 -12.553 2.795 1.00 98.19 192 ASN A CA 1
ATOM 1469 C C . ASN A 1 192 ? 11.173 -11.862 4.073 1.00 98.19 192 ASN A C 1
ATOM 1471 O O . ASN A 1 192 ? 12.277 -11.313 4.119 1.00 98.19 192 ASN A O 1
ATOM 1475 N N . SER A 1 193 ? 10.346 -11.882 5.111 1.00 97.69 193 SER A N 1
ATOM 1476 C CA . SER A 1 193 ? 10.634 -11.233 6.387 1.00 97.69 193 SER A CA 1
ATOM 1477 C C . SER A 1 193 ? 10.017 -12.033 7.533 1.00 97.69 193 SER A C 1
ATOM 1479 O O . SER A 1 193 ? 8.878 -12.474 7.398 1.00 97.69 193 SER A O 1
ATOM 1481 N N . PRO A 1 194 ? 10.721 -12.207 8.665 1.00 96.31 194 PRO A N 1
ATOM 1482 C CA . PRO A 1 194 ? 10.115 -12.747 9.879 1.00 96.31 194 PRO A CA 1
ATOM 1483 C C . PRO A 1 194 ? 9.151 -11.759 10.558 1.00 96.31 194 PRO A C 1
ATOM 1485 O O . PRO A 1 194 ? 8.392 -12.164 11.432 1.00 96.31 194 PRO A O 1
ATOM 1488 N N . ASP A 1 195 ? 9.191 -10.476 10.181 1.00 96.94 195 ASP A N 1
ATOM 1489 C CA . ASP A 1 195 ? 8.455 -9.389 10.834 1.00 96.94 195 ASP A CA 1
ATOM 1490 C C . ASP A 1 195 ? 7.235 -8.908 10.023 1.00 96.94 195 ASP A C 1
ATOM 1492 O O . ASP A 1 195 ? 6.487 -8.039 10.492 1.00 96.94 195 ASP A O 1
ATOM 1496 N N . LEU A 1 196 ? 7.036 -9.427 8.806 1.00 96.25 196 LEU A N 1
ATOM 1497 C CA . LEU A 1 196 ? 5.925 -9.081 7.914 1.00 96.25 196 LEU A CA 1
ATOM 1498 C C . LEU A 1 196 ? 5.066 -10.317 7.592 1.00 96.25 196 LEU A C 1
ATOM 1500 O O . LEU A 1 196 ? 5.567 -11.439 7.675 1.00 96.25 196 LEU A O 1
ATOM 1504 N N . PRO A 1 197 ? 3.794 -10.127 7.191 1.00 95.69 197 PRO A N 1
ATOM 1505 C CA . PRO A 1 197 ? 2.928 -11.222 6.769 1.00 95.69 197 PRO A CA 1
ATOM 1506 C C . PRO A 1 197 ? 3.522 -12.072 5.643 1.00 95.69 197 PRO A C 1
ATOM 1508 O O . PRO A 1 197 ? 4.171 -11.567 4.723 1.00 95.69 197 PRO A O 1
ATOM 1511 N N . GLU A 1 198 ? 3.236 -13.370 5.687 1.00 92.94 198 GLU A N 1
ATOM 1512 C CA . GLU A 1 198 ? 3.634 -14.304 4.638 1.00 92.94 198 GLU A CA 1
ATOM 1513 C C . GLU A 1 198 ? 2.990 -13.926 3.292 1.00 92.94 198 GLU A C 1
ATOM 1515 O O . GLU A 1 198 ? 1.809 -13.591 3.215 1.00 92.94 198 GLU A O 1
ATOM 1520 N N . GLY A 1 199 ? 3.775 -13.975 2.212 1.00 92.38 199 GLY A N 1
ATOM 1521 C CA . GLY A 1 199 ? 3.292 -13.681 0.859 1.00 92.38 199 GLY A CA 1
ATOM 1522 C C . GLY A 1 199 ? 3.082 -12.193 0.552 1.00 92.38 199 GLY A C 1
ATOM 1523 O O . GLY A 1 199 ? 2.605 -11.864 -0.540 1.00 92.38 199 GLY A O 1
ATOM 1524 N N . ILE A 1 200 ? 3.457 -11.288 1.464 1.00 96.88 200 ILE A N 1
ATOM 1525 C CA . ILE A 1 200 ? 3.419 -9.847 1.206 1.00 96.88 200 ILE A CA 1
ATOM 1526 C C . ILE A 1 200 ? 4.264 -9.503 -0.026 1.00 96.88 200 ILE A C 1
ATOM 1528 O O . ILE A 1 200 ? 5.425 -9.905 -0.159 1.00 96.88 200 ILE A O 1
ATOM 1532 N N . SER A 1 201 ? 3.650 -8.808 -0.979 1.00 97.81 201 SER A N 1
ATOM 1533 C CA . SER A 1 201 ? 4.239 -8.637 -2.302 1.00 97.81 201 SER A CA 1
ATOM 1534 C C . SER A 1 201 ? 3.822 -7.346 -2.983 1.00 97.81 201 SER A C 1
ATOM 1536 O O . SER A 1 201 ? 2.774 -6.773 -2.693 1.00 97.81 201 SER A O 1
ATOM 1538 N N . VAL A 1 202 ? 4.677 -6.881 -3.885 1.00 98.44 202 VAL A N 1
ATOM 1539 C CA . VAL A 1 202 ? 4.439 -5.727 -4.750 1.00 98.44 202 VAL A CA 1
ATOM 1540 C C . VAL A 1 202 ? 4.145 -6.237 -6.155 1.00 98.44 202 VAL A C 1
ATOM 1542 O O . VAL A 1 202 ? 4.945 -7.003 -6.698 1.00 98.44 202 VAL A O 1
ATOM 1545 N N . LEU A 1 203 ? 3.029 -5.801 -6.739 1.00 98.44 203 LEU A N 1
ATOM 1546 C CA . LEU A 1 203 ? 2.685 -6.102 -8.129 1.00 98.44 203 LEU A CA 1
ATOM 1547 C C . LEU A 1 203 ? 3.529 -5.236 -9.069 1.00 98.44 203 LEU A C 1
ATOM 1549 O O . LEU A 1 203 ? 3.591 -4.021 -8.908 1.00 98.44 203 LEU A O 1
ATOM 1553 N N . LEU A 1 204 ? 4.163 -5.847 -10.058 1.00 98.06 204 LEU A N 1
ATOM 1554 C CA . LEU A 1 204 ? 5.003 -5.175 -11.041 1.00 98.06 204 LEU A CA 1
ATOM 1555 C C . LEU A 1 204 ? 4.490 -5.482 -12.446 1.00 98.06 204 LEU A C 1
ATOM 1557 O O . LEU A 1 204 ? 4.173 -6.633 -12.753 1.00 98.06 204 LEU A O 1
ATOM 1561 N N . SER A 1 205 ? 4.442 -4.470 -13.305 1.00 96.81 205 SER A N 1
ATOM 1562 C CA . SER A 1 205 ? 4.067 -4.626 -14.710 1.00 96.81 205 SER A CA 1
ATOM 1563 C C . SER A 1 205 ? 5.020 -3.884 -15.632 1.00 96.81 205 SER A C 1
ATOM 1565 O O . SER A 1 205 ? 5.649 -2.900 -15.247 1.00 96.81 205 SER A O 1
ATOM 1567 N N . VAL A 1 206 ? 5.133 -4.382 -16.859 1.00 94.44 206 VAL A N 1
ATOM 1568 C CA . VAL A 1 206 ? 5.865 -3.733 -17.946 1.00 94.44 206 VAL A CA 1
ATOM 1569 C C . VAL A 1 206 ? 5.287 -4.168 -19.289 1.00 94.44 206 VAL A C 1
ATOM 1571 O O . VAL A 1 206 ? 4.805 -5.292 -19.430 1.00 94.44 206 VAL A O 1
ATOM 1574 N N . THR A 1 207 ? 5.361 -3.309 -20.302 1.00 94.19 207 THR A N 1
ATOM 1575 C CA . THR A 1 207 ? 5.134 -3.685 -21.702 1.00 94.19 207 THR A CA 1
ATOM 1576 C C . THR A 1 207 ? 6.459 -3.662 -22.455 1.00 94.19 207 THR A C 1
ATOM 1578 O O . THR A 1 207 ? 7.044 -2.604 -22.664 1.00 94.19 207 THR A O 1
ATOM 1581 N N . GLY A 1 208 ? 6.946 -4.838 -22.852 1.00 91.62 208 GLY A N 1
ATOM 1582 C CA . GLY A 1 208 ? 8.141 -4.961 -23.679 1.00 91.62 208 GLY A CA 1
ATOM 1583 C C . GLY A 1 208 ? 7.873 -4.533 -25.119 1.00 91.62 208 GLY A C 1
ATOM 1584 O O . GLY A 1 208 ? 6.835 -4.884 -25.687 1.00 91.62 208 GLY A O 1
ATOM 1585 N N . SER A 1 209 ? 8.819 -3.832 -25.730 1.00 88.69 209 SER A N 1
ATOM 1586 C CA . SER A 1 209 ? 8.735 -3.382 -27.121 1.00 88.69 209 SER A CA 1
ATOM 1587 C C . SER A 1 209 ? 10.087 -3.466 -27.825 1.00 88.69 209 SER A C 1
ATOM 1589 O O . SER A 1 209 ? 11.134 -3.488 -27.191 1.00 88.69 209 SER A O 1
ATOM 1591 N N . ASP A 1 210 ? 10.067 -3.531 -29.157 1.00 82.88 210 ASP A N 1
ATOM 1592 C CA . ASP A 1 210 ? 11.292 -3.621 -29.957 1.00 82.88 210 ASP A CA 1
ATOM 1593 C C . ASP A 1 210 ? 12.014 -2.263 -30.045 1.00 82.88 210 ASP A C 1
ATOM 1595 O O . ASP A 1 210 ? 11.395 -1.216 -30.282 1.00 82.88 210 ASP A O 1
ATOM 1599 N N . GLY A 1 211 ? 13.340 -2.294 -29.921 1.00 73.81 211 GLY A N 1
ATOM 1600 C CA . GLY A 1 211 ? 14.230 -1.151 -30.099 1.00 73.81 211 GLY A CA 1
ATOM 1601 C C . GLY A 1 211 ? 14.628 -0.410 -28.819 1.00 73.81 211 GLY A C 1
ATOM 1602 O O . GLY A 1 211 ? 14.285 -0.764 -27.696 1.00 73.81 211 GLY A O 1
ATOM 1603 N N . ASN A 1 212 ? 15.395 0.667 -29.004 1.00 76.81 212 ASN A N 1
ATOM 1604 C CA . ASN A 1 212 ? 15.986 1.443 -27.912 1.00 76.81 212 ASN A CA 1
ATOM 1605 C C . ASN A 1 212 ? 14.960 2.397 -27.276 1.00 76.81 212 ASN A C 1
ATOM 1607 O O . ASN A 1 212 ? 14.963 3.606 -27.542 1.00 76.81 212 ASN A O 1
ATOM 1611 N N . MET A 1 213 ? 14.049 1.859 -26.475 1.00 82.06 213 MET A N 1
ATOM 1612 C CA . MET A 1 213 ? 13.054 2.656 -25.760 1.00 82.06 213 MET A CA 1
ATOM 1613 C C . MET A 1 213 ? 13.547 3.029 -24.368 1.00 82.06 213 MET A C 1
ATOM 1615 O O . MET A 1 213 ? 14.193 2.223 -23.703 1.00 82.06 213 MET A O 1
ATOM 1619 N N . LEU A 1 214 ? 13.254 4.260 -23.949 1.00 75.75 214 LEU A N 1
ATOM 1620 C CA . LEU A 1 214 ? 13.672 4.808 -22.663 1.00 75.75 214 LEU A CA 1
ATOM 1621 C C . LEU A 1 214 ? 12.463 5.361 -21.902 1.00 75.75 214 LEU A C 1
ATOM 1623 O O . LEU A 1 214 ? 11.714 6.186 -22.436 1.00 75.75 214 LEU A O 1
ATOM 1627 N N . SER A 1 215 ? 12.331 4.931 -20.649 1.00 77.12 215 SER A N 1
ATOM 1628 C CA . SER A 1 215 ? 11.315 5.369 -19.692 1.00 77.12 215 SER A CA 1
ATOM 1629 C C . SER A 1 215 ? 11.814 5.149 -18.262 1.00 77.12 215 SER A C 1
ATOM 1631 O O . SER A 1 215 ? 12.613 4.241 -18.013 1.00 77.12 215 SER A O 1
ATOM 1633 N N . GLY A 1 216 ? 11.316 5.950 -17.325 1.00 75.56 216 GLY A N 1
ATOM 1634 C CA . GLY A 1 216 ? 11.575 5.821 -15.895 1.00 75.56 216 GLY A CA 1
ATOM 1635 C C . GLY A 1 216 ? 12.953 6.327 -15.472 1.00 75.56 216 GLY A C 1
ATOM 1636 O O . GLY A 1 216 ? 13.515 7.252 -16.069 1.00 75.56 216 GLY A O 1
ATOM 1637 N N . GLU A 1 217 ? 13.488 5.732 -14.407 1.00 76.25 217 GLU A N 1
ATOM 1638 C CA . GLU A 1 217 ? 14.823 6.058 -13.911 1.00 76.25 217 GLU A CA 1
ATOM 1639 C C . GLU A 1 217 ? 15.876 5.256 -14.674 1.00 76.25 217 GLU A C 1
ATOM 1641 O O . GLU A 1 217 ? 15.916 4.022 -14.611 1.00 76.25 217 GLU A O 1
ATOM 1646 N N . LEU A 1 218 ? 16.730 5.973 -15.405 1.00 75.06 218 LEU A N 1
ATOM 1647 C CA . LEU A 1 218 ? 17.814 5.395 -16.189 1.00 75.06 218 LEU A CA 1
ATOM 1648 C C . LEU A 1 218 ? 19.125 5.465 -15.408 1.00 75.06 218 LEU A C 1
ATOM 1650 O O . LEU A 1 218 ? 19.467 6.500 -14.836 1.00 75.06 218 LEU A O 1
ATOM 1654 N N . SER A 1 219 ? 19.911 4.392 -15.473 1.00 70.31 219 SER A N 1
ATOM 1655 C CA . SER A 1 219 ? 21.269 4.354 -14.927 1.00 70.31 219 SER A CA 1
ATOM 1656 C C . SER A 1 219 ? 22.264 3.770 -15.940 1.00 70.31 219 SER A C 1
ATOM 1658 O O . SER A 1 219 ? 21.885 3.126 -16.918 1.00 70.31 219 SER A O 1
ATOM 1660 N N . GLY A 1 220 ? 23.563 4.020 -15.746 1.00 72.38 220 GLY A N 1
ATOM 1661 C CA . GLY A 1 220 ? 24.625 3.447 -16.582 1.00 72.38 220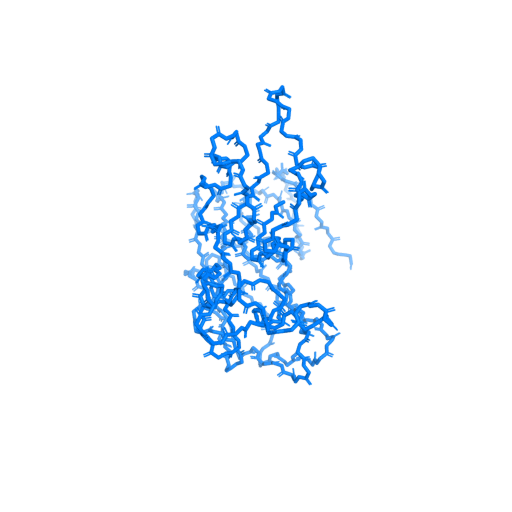 GLY A CA 1
ATOM 1662 C C . GLY A 1 220 ? 25.008 4.275 -17.817 1.00 72.38 220 GLY A C 1
ATOM 1663 O O . GLY A 1 220 ? 24.983 5.502 -17.802 1.00 72.38 220 GLY A O 1
ATOM 1664 N N . THR A 1 221 ? 25.484 3.606 -18.875 1.00 74.69 221 THR A N 1
ATOM 1665 C CA . THR A 1 221 ? 25.988 4.251 -20.104 1.00 74.69 221 THR A CA 1
ATOM 1666 C C . THR A 1 221 ? 25.142 3.862 -21.309 1.00 74.69 221 THR A C 1
ATOM 1668 O O . THR A 1 221 ? 24.979 2.680 -21.595 1.00 74.69 221 THR A O 1
ATOM 1671 N N . LEU A 1 222 ? 24.683 4.862 -22.063 1.00 78.69 222 LEU A N 1
ATOM 1672 C CA . LEU A 1 222 ? 24.000 4.673 -23.340 1.00 78.69 222 LEU A CA 1
ATOM 1673 C C . LEU A 1 222 ? 24.981 4.844 -24.505 1.00 78.69 222 LEU A C 1
ATOM 1675 O O . LEU A 1 222 ? 25.760 5.799 -24.551 1.00 78.69 222 LEU A O 1
ATOM 1679 N N . TYR A 1 223 ? 24.934 3.932 -25.475 1.00 79.12 223 TYR A N 1
ATOM 1680 C CA . TYR A 1 223 ? 25.719 4.055 -26.704 1.00 79.12 223 TYR A CA 1
ATOM 1681 C C . TYR A 1 223 ? 25.064 5.040 -27.683 1.00 79.12 223 TYR A C 1
ATOM 1683 O O . TYR A 1 223 ? 23.867 5.310 -27.616 1.00 79.12 223 TYR A O 1
ATOM 1691 N N . SER A 1 224 ? 25.834 5.584 -28.627 1.00 84.75 224 SER A N 1
ATOM 1692 C CA . SER A 1 224 ? 25.276 6.458 -29.668 1.00 84.75 224 SER A CA 1
ATOM 1693 C C . SER A 1 224 ? 24.298 5.679 -30.558 1.00 84.75 224 SER A C 1
ATOM 1695 O O . SER A 1 224 ? 24.716 4.795 -31.306 1.00 84.75 224 SER A O 1
ATOM 1697 N N . ALA A 1 225 ? 23.007 6.000 -30.463 1.00 82.94 225 ALA A N 1
ATOM 1698 C CA . ALA A 1 225 ? 21.924 5.402 -31.239 1.00 82.94 225 ALA A CA 1
ATOM 1699 C C . ALA A 1 225 ? 20.702 6.341 -31.283 1.00 82.94 225 ALA A C 1
ATOM 1701 O O . ALA A 1 225 ? 20.679 7.386 -30.631 1.00 82.94 225 ALA A O 1
ATOM 1702 N N . THR A 1 226 ? 19.676 5.975 -32.054 1.00 83.25 226 THR A N 1
ATOM 1703 C CA . THR A 1 226 ? 18.355 6.614 -31.967 1.00 83.25 226 THR A CA 1
ATOM 1704 C C . THR A 1 226 ? 17.552 5.940 -30.863 1.00 83.25 226 THR A C 1
ATOM 1706 O O . THR A 1 226 ? 17.417 4.718 -30.876 1.00 83.25 226 THR A O 1
ATOM 1709 N N . TYR A 1 227 ? 17.019 6.745 -29.945 1.00 83.44 227 TYR A N 1
ATOM 1710 C CA . TYR A 1 227 ? 16.182 6.304 -28.833 1.00 83.44 227 TYR A CA 1
ATOM 1711 C C . TYR A 1 227 ? 14.773 6.867 -28.981 1.00 83.44 227 TYR A C 1
ATOM 1713 O O . TYR A 1 227 ? 14.602 7.999 -29.447 1.00 83.44 227 TYR A O 1
ATOM 1721 N N . ARG A 1 228 ? 13.768 6.096 -28.566 1.00 83.50 228 ARG A N 1
ATOM 1722 C CA . ARG A 1 228 ? 12.385 6.567 -28.459 1.00 83.50 228 ARG A CA 1
ATOM 1723 C C . ARG A 1 228 ? 12.037 6.754 -26.988 1.00 83.50 228 ARG A C 1
ATOM 1725 O O . ARG A 1 228 ? 12.118 5.810 -26.214 1.00 83.50 228 ARG A O 1
ATOM 1732 N N . ILE A 1 229 ? 11.635 7.968 -26.628 1.00 83.56 229 ILE A N 1
ATOM 1733 C CA . ILE A 1 229 ? 11.151 8.268 -25.281 1.00 83.56 229 ILE A CA 1
ATOM 1734 C C . ILE A 1 229 ? 9.681 7.860 -25.201 1.00 83.56 229 ILE A C 1
ATOM 1736 O O . ILE A 1 229 ? 8.879 8.303 -26.029 1.00 83.56 229 ILE A O 1
ATOM 1740 N N . THR A 1 230 ? 9.353 6.987 -24.256 1.00 80.56 230 THR A N 1
ATOM 1741 C CA . THR A 1 230 ? 8.004 6.423 -24.068 1.00 80.56 230 THR A CA 1
ATOM 1742 C C . THR A 1 230 ? 7.328 6.914 -22.792 1.00 80.56 230 THR A C 1
ATOM 1744 O O . THR A 1 230 ? 6.106 6.828 -22.691 1.00 80.56 230 THR A O 1
ATOM 1747 N N . GLY A 1 231 ? 8.092 7.502 -21.871 1.00 75.94 231 GLY A N 1
ATOM 1748 C CA . GLY A 1 231 ? 7.608 8.091 -20.627 1.00 75.94 231 GLY A CA 1
ATOM 1749 C C . GLY A 1 231 ? 8.549 9.174 -20.103 1.00 75.94 231 GLY A C 1
ATOM 1750 O O . GLY A 1 231 ? 9.427 9.655 -20.824 1.00 75.94 231 GLY A O 1
ATOM 1751 N N . ASP A 1 232 ? 8.361 9.565 -18.846 1.00 78.19 232 ASP A N 1
ATOM 1752 C CA . ASP A 1 232 ? 9.279 10.481 -18.172 1.00 78.19 232 ASP A CA 1
ATOM 1753 C C . ASP A 1 232 ? 10.654 9.830 -18.004 1.00 78.19 232 ASP A C 1
ATOM 1755 O O . ASP A 1 232 ? 10.758 8.617 -17.832 1.00 78.19 232 ASP A O 1
ATOM 1759 N N . ILE A 1 233 ? 11.713 10.638 -18.058 1.00 78.62 233 ILE A N 1
ATOM 1760 C CA . ILE A 1 233 ? 13.083 10.179 -17.825 1.00 78.62 233 ILE A CA 1
ATOM 1761 C C . ILE A 1 233 ? 13.652 10.926 -16.635 1.00 78.62 233 ILE A C 1
ATOM 1763 O O . ILE A 1 233 ? 13.770 12.154 -16.667 1.00 78.62 233 ILE A O 1
ATOM 1767 N N . ASN A 1 234 ? 14.069 10.160 -15.632 1.00 76.25 234 ASN A N 1
ATOM 1768 C CA . ASN A 1 234 ? 14.905 10.645 -14.550 1.00 76.25 234 ASN A CA 1
ATOM 1769 C C . ASN A 1 234 ? 16.316 10.069 -14.730 1.00 76.25 234 ASN A C 1
ATOM 1771 O O . ASN A 1 234 ? 16.475 8.868 -14.949 1.00 76.25 234 ASN A O 1
ATOM 1775 N N . VAL A 1 235 ? 17.337 10.924 -14.695 1.00 72.81 235 VAL A N 1
ATOM 1776 C CA . VAL A 1 235 ? 18.741 10.499 -14.777 1.00 72.81 235 VAL A CA 1
ATOM 1777 C C . VAL A 1 235 ? 19.400 10.873 -13.463 1.00 72.81 235 VAL A C 1
ATOM 1779 O O . VAL A 1 235 ? 19.583 12.061 -13.188 1.00 72.81 235 VAL A O 1
ATOM 1782 N N . ASP A 1 236 ? 19.762 9.866 -12.674 1.00 63.38 236 ASP A N 1
ATOM 1783 C CA . ASP A 1 236 ? 20.580 10.069 -11.482 1.00 63.38 236 ASP A CA 1
ATOM 1784 C C . ASP A 1 236 ? 21.993 10.505 -11.917 1.00 63.38 236 ASP A C 1
ATOM 1786 O O . ASP A 1 236 ? 22.630 9.858 -12.754 1.00 63.38 236 ASP A O 1
ATOM 1790 N N . GLY A 1 237 ? 22.445 11.656 -11.406 1.00 48.00 237 GLY A N 1
ATOM 1791 C CA . GLY A 1 237 ? 23.732 12.288 -11.737 1.00 48.00 237 GLY A CA 1
ATOM 1792 C C . GLY A 1 237 ? 24.904 11.854 -10.866 1.00 48.00 237 GLY A C 1
ATOM 1793 O O . GLY A 1 237 ? 24.675 11.421 -9.715 1.00 48.00 237 GLY A O 1
#